Protein AF-0000000087370241 (afdb_homodimer)

InterPro domains:
  IPR001229 Jacalin-like lectin domain [PF01419] (1-136)
  IPR001229 Jacalin-like lectin domain [PS51752] (1-139)
  IPR001229 Jacalin-like lectin domain [SM00915] (9-139)
  IPR033734 Jacalin-like lectin domain, plant [cd09612] (9-136)
  IPR036404 Jacalin-like lectin domain superfamily [G3DSA:2.100.10.30] (1-139)
  IPR036404 Jacalin-like lectin domain superfamily [SSF51101] (1-139)

Foldseek 3Di:
DDWDFFPDAAKFDDDAAFAFWFKWKWAADLATFFIKTWGQGPVRDIDIDDRFGAHHPDIDMDGADDVKFWFKKKFAWDDDPNAIATQWIWTQIPVGIDDTGHHGDHHMDMDGDDPQKGFGDWIFGYYNGTRTIDTDIHGD/DDFDFFPDAAKFDDDAAFAFWFKWKWAADLATFFIKTWTQGPVRDIDIDDRFGAHHPDIDMDGADDVKFWFKKKFAWDDDPRAIATQWIWTQIPVGIDDTGHHGDHHMDMDGDDPQKGFGDWIFGYYNGTRTIDTRIHGD

Radius of gyration: 19.35 Å; Cα contacts (8 Å, |Δi|>4): 890; chains: 2; bounding box: 41×51×42 Å

Secondary structure (DSSP, 8-state):
---EE-S-SEE---SSPEEEEEEEEEEESSSEEEEEEEEEETTS-EEEEEEEE---SEEEEEEPPTT--EEEEEEEEEEETTEEEEEEEEEEESS-EEEEEE---SEEEE----TTEEEEEE--EESSSEEEE-EEEEE-/---EE-S-SEE---SSPEEEEEEEEEEESSSEEEEEEEEEETTS-EEEEEEEE---SEEEEEEPPTT--EEEEEEEEEEETTEEEEEEEEEEESS-EEEEEE---SEEEE----TTEEEEEE--EESSSEEEE-EEEEE-

Structure (mmCIF, N/CA/C/O backbone):
data_AF-0000000087370241-model_v1
#
loop_
_entity.id
_entity.type
_entity.pdbx_description
1 polymer 'Jacalin-type lectin domain-containing protein'
#
loop_
_atom_site.group_PDB
_atom_site.id
_atom_site.type_symbol
_atom_site.label_atom_id
_atom_site.label_alt_id
_atom_site.label_comp_id
_atom_site.label_asym_id
_atom_site.label_entity_id
_atom_site.label_seq_id
_atom_site.pdbx_PDB_ins_code
_atom_site.Cartn_x
_atom_site.Cartn_y
_atom_site.Cartn_z
_atom_site.occupancy
_atom_site.B_iso_or_equiv
_atom_site.auth_seq_id
_atom_site.auth_comp_id
_atom_site.auth_asym_id
_atom_site.auth_atom_id
_atom_site.pdbx_PDB_model_num
ATOM 1 N N . MET A 1 1 ? -2.617 20.828 12.922 1 96.5 1 MET A N 1
ATOM 2 C CA . MET A 1 1 ? -1.796 20.188 13.953 1 96.5 1 MET A CA 1
ATOM 3 C C . MET A 1 1 ? -0.47 19.719 13.367 1 96.5 1 MET A C 1
ATOM 5 O O . MET A 1 1 ? -0.408 19.312 12.203 1 96.5 1 MET A O 1
ATOM 9 N N . GLY A 1 2 ? 0.694 19.656 14.133 1 95.12 2 GLY A N 1
ATOM 10 C CA . GLY A 1 2 ? 2.012 19.375 13.594 1 95.12 2 GLY A CA 1
ATOM 11 C C . GLY A 1 2 ? 2.738 20.609 13.102 1 95.12 2 GLY A C 1
ATOM 12 O O . GLY A 1 2 ? 2.475 21.719 13.57 1 95.12 2 GLY A O 1
ATOM 13 N N . PRO A 1 3 ? 3.484 20.438 12.297 1 97.81 3 PRO A N 1
ATOM 14 C CA . PRO A 1 3 ? 3.971 19.172 11.734 1 97.81 3 PRO A CA 1
ATOM 15 C C . PRO A 1 3 ? 4.852 18.406 12.711 1 97.81 3 PRO A C 1
ATOM 17 O O . PRO A 1 3 ? 5.484 19 13.586 1 97.81 3 PRO A O 1
ATOM 20 N N . TRP A 1 4 ? 4.816 17.219 12.664 1 98.31 4 TRP A N 1
ATOM 21 C CA . TRP A 1 4 ? 5.723 16.312 13.375 1 98.31 4 TRP A CA 1
ATOM 22 C C . TRP A 1 4 ? 6.891 15.906 12.492 1 98.31 4 TRP A C 1
ATOM 24 O O . TRP A 1 4 ? 6.695 15.5 11.344 1 98.31 4 TRP A O 1
ATOM 34 N N . GLY A 1 5 ? 8.078 15.898 12.914 1 97.94 5 GLY A N 1
ATOM 35 C CA . GLY A 1 5 ? 9.242 15.508 12.141 1 97.94 5 GLY A CA 1
ATOM 36 C C . GLY A 1 5 ? 10.375 16.516 12.203 1 97.94 5 GLY A C 1
ATOM 37 O O . GLY A 1 5 ? 10.586 17.156 13.234 1 97.94 5 GLY A O 1
ATOM 38 N N . GLY A 1 6 ? 11.141 16.547 11.172 1 97.81 6 GLY A N 1
ATOM 39 C CA . GLY A 1 6 ? 12.32 17.391 11.148 1 97.81 6 GLY A CA 1
ATOM 40 C C . GLY A 1 6 ? 12.109 18.688 10.383 1 97.81 6 GLY A C 1
ATOM 41 O O . GLY A 1 6 ? 11.023 18.922 9.852 1 97.81 6 GLY A O 1
ATOM 42 N N . ASP A 1 7 ? 13.164 19.469 10.32 1 97.06 7 ASP A N 1
ATOM 43 C CA . ASP A 1 7 ? 13.086 20.781 9.688 1 97.06 7 ASP A CA 1
ATOM 44 C C . ASP A 1 7 ? 13.719 20.766 8.297 1 97.06 7 ASP A C 1
ATOM 46 O O . ASP A 1 7 ? 13.906 21.812 7.68 1 97.06 7 ASP A O 1
ATOM 50 N N . GLY A 1 8 ? 13.977 19.562 7.824 1 97.38 8 GLY A N 1
ATOM 51 C CA . GLY A 1 8 ? 14.539 19.453 6.488 1 97.38 8 GLY A CA 1
ATOM 52 C C . GLY A 1 8 ? 13.508 19.672 5.391 1 97.38 8 GLY A C 1
ATOM 53 O O . GLY A 1 8 ? 12.328 19.859 5.668 1 97.38 8 GLY A O 1
ATOM 54 N N . GLY A 1 9 ? 14.008 19.75 4.125 1 97.5 9 GLY A N 1
ATOM 55 C CA . GLY A 1 9 ? 13.133 19.875 2.973 1 97.5 9 GLY A CA 1
ATOM 56 C C . GLY A 1 9 ? 12.492 21.25 2.859 1 97.5 9 GLY A C 1
ATOM 57 O O . GLY A 1 9 ? 13.008 22.219 3.41 1 97.5 9 GLY A O 1
ATOM 58 N N . THR A 1 10 ? 11.484 21.281 2.072 1 98.12 10 THR A N 1
ATOM 59 C CA . THR A 1 10 ? 10.688 22.484 1.825 1 98.12 10 THR A CA 1
ATOM 60 C C . THR A 1 10 ? 9.281 22.328 2.41 1 98.12 10 THR A C 1
ATOM 62 O O . THR A 1 10 ? 8.688 21.25 2.334 1 98.12 10 THR A O 1
ATOM 65 N N . SER A 1 11 ? 8.789 23.422 2.955 1 98.38 11 SER A N 1
ATOM 66 C CA . SER A 1 11 ? 7.414 23.391 3.453 1 98.38 11 SER A CA 1
ATOM 67 C C . SER A 1 11 ? 6.41 23.5 2.311 1 98.38 11 SER A C 1
ATOM 69 O O . SER A 1 11 ? 6.547 24.344 1.432 1 98.38 11 SER A O 1
ATOM 71 N N . PHE A 1 12 ? 5.496 22.656 2.262 1 98.62 12 PHE A N 1
ATOM 72 C CA . PHE A 1 12 ? 4.402 22.719 1.301 1 98.62 12 PHE A CA 1
ATOM 73 C C . PHE A 1 12 ? 3.066 22.891 2.012 1 98.62 12 PHE A C 1
ATOM 75 O O . PHE A 1 12 ? 2.918 22.5 3.172 1 98.62 12 PHE A O 1
ATOM 82 N N . ASP A 1 13 ? 2.146 23.438 1.33 1 98.06 13 ASP A N 1
ATOM 83 C CA . ASP A 1 13 ? 0.833 23.703 1.905 1 98.06 13 ASP A CA 1
ATOM 84 C C . ASP A 1 13 ? -0.236 23.797 0.818 1 98.06 13 ASP A C 1
ATOM 86 O O . ASP A 1 13 ? 0.083 23.891 -0.369 1 98.06 13 ASP A O 1
ATOM 90 N N . ILE A 1 14 ? -1.43 23.641 1.218 1 97.75 14 ILE A N 1
ATOM 91 C CA . ILE A 1 14 ? -2.543 23.844 0.297 1 97.75 14 ILE A CA 1
ATOM 92 C C . ILE A 1 14 ? -3.08 25.266 0.442 1 97.75 14 ILE A C 1
ATOM 94 O O . ILE A 1 14 ? -2.926 25.875 1.494 1 97.75 14 ILE A O 1
ATOM 98 N N . THR A 1 15 ? -3.721 25.688 -0.609 1 95.69 15 THR A N 1
ATOM 99 C CA . THR A 1 15 ? -4.199 27.062 -0.619 1 95.69 15 THR A CA 1
ATOM 100 C C . THR A 1 15 ? -5.656 27.141 -0.164 1 95.69 15 THR A C 1
ATOM 102 O O . THR A 1 15 ? -6.047 28.078 0.539 1 95.69 15 THR A O 1
ATOM 105 N N . GLU A 1 16 ? -6.41 26.172 -0.617 1 96.81 16 GLU A N 1
ATOM 106 C CA . GLU A 1 16 ? -7.828 26.156 -0.257 1 96.81 16 GLU A CA 1
ATOM 107 C C . GLU A 1 16 ? -8.07 25.281 0.971 1 96.81 16 GLU A C 1
ATOM 109 O O . GLU A 1 16 ? -7.586 24.156 1.043 1 96.81 16 GLU A O 1
ATOM 114 N N . LEU A 1 17 ? -8.797 25.859 1.908 1 96.44 17 LEU A N 1
ATOM 115 C CA . LEU A 1 17 ? -9.109 25.094 3.111 1 96.44 17 LEU A CA 1
ATOM 116 C C . LEU A 1 17 ? -9.875 23.812 2.768 1 96.44 17 LEU A C 1
ATOM 118 O O . LEU A 1 17 ? -10.828 23.859 1.992 1 96.44 17 LEU A O 1
ATOM 122 N N . PRO A 1 18 ? -9.492 22.688 3.332 1 97.88 18 PRO A N 1
ATOM 123 C CA . PRO A 1 18 ? -10.125 21.422 2.969 1 97.88 18 PRO A CA 1
ATOM 124 C C . PRO A 1 18 ? -11.383 21.141 3.781 1 97.88 18 PRO A C 1
ATOM 126 O O . PRO A 1 18 ? -11.539 21.656 4.895 1 97.88 18 PRO A O 1
ATOM 129 N N . ARG A 1 19 ? -12.25 20.328 3.25 1 96.88 19 ARG A N 1
ATOM 130 C CA . ARG A 1 19 ? -13.422 19.781 3.934 1 96.88 19 ARG A CA 1
ATOM 131 C C . ARG A 1 19 ? -13.242 18.297 4.227 1 96.88 19 ARG A C 1
ATOM 133 O O . ARG A 1 19 ? -13.586 17.828 5.312 1 96.88 19 ARG A O 1
ATOM 140 N N . SER A 1 20 ? -12.781 17.578 3.252 1 97.31 20 SER A N 1
ATOM 141 C CA . SER A 1 20 ? -12.617 16.141 3.422 1 97.31 20 SER A CA 1
ATOM 142 C C . SER A 1 20 ? -11.656 15.562 2.385 1 97.31 20 SER A C 1
ATOM 144 O O . SER A 1 20 ? -11.578 16.062 1.261 1 97.31 20 SER A O 1
ATOM 146 N N . LEU A 1 21 ? -10.961 14.5 2.787 1 98.5 21 LEU A N 1
ATOM 147 C CA . LEU A 1 21 ? -10.078 13.781 1.871 1 98.5 21 LEU A CA 1
ATOM 148 C C . LEU A 1 21 ? -10.875 12.852 0.96 1 98.5 21 LEU A C 1
ATOM 150 O O . LEU A 1 21 ? -11.898 12.305 1.372 1 98.5 21 LEU A O 1
ATOM 154 N N . GLN A 1 22 ? -10.406 12.703 -0.291 1 98.56 22 GLN A N 1
ATOM 155 C CA . GLN A 1 22 ? -10.969 11.711 -1.209 1 98.56 22 GLN A CA 1
ATOM 156 C C . GLN A 1 22 ? -9.969 10.594 -1.488 1 98.56 22 GLN A C 1
ATOM 158 O O . GLN A 1 22 ? -10.352 9.422 -1.566 1 98.56 22 GLN A O 1
ATOM 163 N N . THR A 1 23 ? -8.758 10.93 -1.746 1 98.88 23 THR A N 1
ATOM 164 C CA . THR A 1 23 ? -7.688 9.961 -1.95 1 98.88 23 THR A CA 1
ATOM 165 C C . THR A 1 23 ? -6.414 10.398 -1.234 1 98.88 23 THR A C 1
ATOM 167 O O . THR A 1 23 ? -6.18 11.594 -1.053 1 98.88 23 THR A O 1
ATOM 170 N N . VAL A 1 24 ? -5.629 9.5 -0.762 1 98.94 24 VAL A N 1
ATOM 171 C CA . VAL A 1 24 ? -4.273 9.719 -0.266 1 98.94 24 VAL A CA 1
ATOM 172 C C . VAL A 1 24 ? -3.312 8.758 -0.956 1 98.94 24 VAL A C 1
ATOM 174 O O . VAL A 1 24 ? -3.559 7.547 -1 1 98.94 24 VAL A O 1
ATOM 177 N N . THR A 1 25 ? -2.295 9.219 -1.509 1 98.94 25 THR A N 1
ATOM 178 C CA . THR A 1 25 ? -1.24 8.406 -2.1 1 98.94 25 THR A CA 1
ATOM 179 C C . THR A 1 25 ? 0.071 8.586 -1.342 1 98.94 25 THR A C 1
ATOM 181 O O . THR A 1 25 ? 0.536 9.711 -1.15 1 98.94 25 THR A O 1
ATOM 184 N N . ILE A 1 26 ? 0.616 7.52 -0.91 1 98.94 26 ILE A N 1
ATOM 185 C CA . ILE A 1 26 ? 1.886 7.496 -0.193 1 98.94 26 ILE A CA 1
ATOM 186 C C . ILE A 1 26 ? 2.918 6.711 -0.999 1 98.94 26 ILE A C 1
ATOM 188 O O . ILE A 1 26 ? 2.656 5.582 -1.425 1 98.94 26 ILE A O 1
ATOM 192 N N . ARG A 1 27 ? 4.02 7.297 -1.281 1 98.88 27 ARG A N 1
ATOM 193 C CA . ARG A 1 27 ? 5.176 6.551 -1.768 1 98.88 27 ARG A CA 1
ATOM 194 C C . ARG A 1 27 ? 6.168 6.285 -0.641 1 98.88 27 ARG A C 1
ATOM 196 O O . ARG A 1 27 ? 6.457 7.176 0.161 1 98.88 27 ARG A O 1
ATOM 203 N N . CYS A 1 28 ? 6.609 5 -0.63 1 98.69 28 CYS A N 1
ATOM 204 C CA . CYS A 1 28 ? 7.48 4.691 0.5 1 98.69 28 CYS A CA 1
ATOM 205 C C . CYS A 1 28 ? 8.375 3.502 0.19 1 98.69 28 CYS A C 1
ATOM 207 O O . CYS A 1 28 ? 8.203 2.834 -0.83 1 98.69 28 CYS A O 1
ATOM 209 N N . GLY A 1 29 ? 9.406 3.348 0.805 1 96 29 GLY A N 1
ATOM 210 C CA . GLY A 1 29 ? 10.219 2.182 1.112 1 96 29 GLY A CA 1
ATOM 211 C C . GLY A 1 29 ? 10.375 1.937 2.602 1 96 29 GLY A C 1
ATOM 212 O O . GLY A 1 29 ? 9.383 1.755 3.312 1 96 29 GLY A O 1
ATOM 213 N N . ASP A 1 30 ? 11.648 2.109 3.002 1 95.25 30 ASP A N 1
ATOM 214 C CA . ASP A 1 30 ? 11.867 1.996 4.441 1 95.25 30 ASP A CA 1
ATOM 215 C C . ASP A 1 30 ? 11.406 3.26 5.168 1 95.25 30 ASP A C 1
ATOM 217 O O . ASP A 1 30 ? 11.258 3.258 6.391 1 95.25 30 ASP A O 1
ATOM 221 N N . VAL A 1 31 ? 11.242 4.336 4.371 1 97.69 31 VAL A N 1
ATOM 222 C CA . VAL A 1 31 ? 10.758 5.613 4.891 1 97.69 31 VAL A CA 1
ATOM 223 C C . VAL A 1 31 ? 9.625 6.133 4.008 1 97.69 31 VAL A C 1
ATOM 225 O O . VAL A 1 31 ? 9.344 5.566 2.949 1 97.69 31 VAL A O 1
ATOM 228 N N . ILE A 1 32 ? 8.984 7.203 4.477 1 98.75 32 ILE A N 1
ATOM 229 C CA . ILE A 1 32 ? 7.953 7.848 3.668 1 98.75 32 ILE A CA 1
ATOM 230 C C . ILE A 1 32 ? 8.609 8.805 2.676 1 98.75 32 ILE A C 1
ATOM 232 O O . ILE A 1 32 ? 9.32 9.734 3.074 1 98.75 32 ILE A O 1
ATOM 236 N N . ASN A 1 33 ? 8.344 8.539 1.418 1 98.75 33 ASN A N 1
ATOM 237 C CA . ASN A 1 33 ? 9.047 9.289 0.382 1 98.75 33 ASN A CA 1
ATOM 238 C C . ASN A 1 33 ? 8.219 10.461 -0.129 1 98.75 33 ASN A C 1
ATOM 240 O O . ASN A 1 33 ? 8.758 11.516 -0.459 1 98.75 33 ASN A O 1
ATOM 244 N N . SER A 1 34 ? 6.945 10.273 -0.255 1 98.81 34 SER A N 1
ATOM 245 C CA . SER A 1 34 ? 6.125 11.391 -0.707 1 98.81 34 SER A CA 1
ATOM 246 C C . SER A 1 34 ? 4.664 11.203 -0.312 1 98.81 34 SER A C 1
ATOM 248 O O . SER A 1 34 ? 4.242 10.086 0.009 1 98.81 34 SER A O 1
ATOM 250 N N . VAL A 1 35 ? 3.908 12.273 -0.303 1 98.81 35 VAL A N 1
ATOM 251 C CA . VAL A 1 35 ? 2.475 12.273 -0.039 1 98.81 35 VAL A CA 1
ATOM 252 C C . VAL A 1 35 ? 1.751 13.086 -1.111 1 98.81 35 VAL A C 1
ATOM 254 O O . VAL A 1 35 ? 2.225 14.148 -1.515 1 98.81 35 VAL A O 1
ATOM 257 N N . MET A 1 36 ? 0.715 12.586 -1.609 1 98.88 36 MET A N 1
ATOM 258 C CA . MET A 1 36 ? -0.233 13.227 -2.516 1 98.88 36 MET A CA 1
ATOM 259 C C . MET A 1 36 ? -1.669 12.961 -2.08 1 98.88 36 MET A C 1
ATOM 261 O O . MET A 1 36 ? -1.963 11.906 -1.518 1 98.88 36 MET A O 1
ATOM 265 N N . PHE A 1 37 ? -2.541 13.945 -2.262 1 98.88 37 PHE A N 1
ATOM 266 C CA . PHE A 1 37 ? -3.92 13.68 -1.872 1 98.88 37 PHE A CA 1
ATOM 267 C C . PHE A 1 37 ? -4.887 14.547 -2.672 1 98.88 37 PHE A C 1
ATOM 269 O O . PHE A 1 37 ? -4.496 15.586 -3.205 1 98.88 37 PHE A O 1
ATOM 276 N N . SER A 1 38 ? -6.051 14.109 -2.811 1 98.88 38 SER A N 1
ATOM 277 C CA . SER A 1 38 ? -7.168 14.922 -3.293 1 98.88 38 SER A CA 1
ATOM 278 C C . SER A 1 38 ? -8.188 15.164 -2.189 1 98.88 38 SER A C 1
ATOM 280 O O . SER A 1 38 ? -8.32 14.359 -1.269 1 98.88 38 SER A O 1
ATOM 282 N N . TYR A 1 39 ? -8.812 16.297 -2.285 1 98.56 39 TYR A N 1
ATOM 283 C CA . TYR A 1 39 ? -9.758 16.719 -1.256 1 98.56 39 TYR A CA 1
ATOM 284 C C . TYR A 1 39 ? -10.844 17.609 -1.841 1 98.56 39 TYR A C 1
ATOM 286 O O . TYR A 1 39 ? -10.68 18.156 -2.938 1 98.56 39 TYR A O 1
ATOM 294 N N . THR A 1 40 ? -11.969 17.656 -1.146 1 97.56 40 THR A N 1
ATOM 295 C CA . THR A 1 40 ? -12.984 18.656 -1.435 1 97.56 40 THR A CA 1
ATOM 296 C C . THR A 1 40 ? -12.766 19.906 -0.587 1 97.56 40 THR A C 1
ATOM 298 O O . THR A 1 40 ? -12.531 19.812 0.621 1 97.56 40 THR A O 1
ATOM 301 N N . ASP A 1 41 ? -12.789 21.062 -1.276 1 97.56 41 ASP A N 1
ATOM 302 C CA . ASP A 1 41 ? -12.625 22.281 -0.504 1 97.56 41 ASP A CA 1
ATOM 303 C C . ASP A 1 41 ? -13.953 22.734 0.093 1 97.56 41 ASP A C 1
ATOM 305 O O . ASP A 1 41 ? -14.953 22.016 0.025 1 97.56 41 ASP A O 1
ATOM 309 N N . GLN A 1 42 ? -13.93 23.891 0.759 1 95.94 42 GLN A N 1
ATOM 310 C CA . GLN A 1 42 ? -15.102 24.359 1.492 1 95.94 42 GLN A CA 1
ATOM 311 C C . GLN A 1 42 ? -16.266 24.656 0.546 1 95.94 42 GLN A C 1
ATOM 313 O O . GLN A 1 42 ? -17.422 24.703 0.972 1 95.94 42 GLN A O 1
ATOM 318 N N . THR A 1 43 ? -16.031 24.797 -0.774 1 96 43 THR A N 1
ATOM 319 C CA . THR A 1 43 ? -17.078 25.094 -1.755 1 96 43 THR A CA 1
ATOM 320 C C . THR A 1 43 ? -17.547 23.812 -2.43 1 96 43 THR A C 1
ATOM 322 O O . THR A 1 43 ? -18.422 23.844 -3.303 1 96 43 THR A O 1
ATOM 325 N N . GLY A 1 44 ? -16.906 22.703 -2.102 1 94.88 44 GLY A N 1
ATOM 326 C CA . GLY A 1 44 ? -17.312 21.422 -2.666 1 94.88 44 GLY A CA 1
ATOM 327 C C . GLY A 1 44 ? -16.531 21.031 -3.904 1 94.88 44 GLY A C 1
ATOM 328 O O . GLY A 1 44 ? -16.797 20 -4.523 1 94.88 44 GLY A O 1
ATOM 329 N N . GLN A 1 45 ? -15.586 21.875 -4.207 1 97.69 45 GLN A N 1
ATOM 330 C CA . GLN A 1 45 ? -14.781 21.609 -5.395 1 97.69 45 GLN A CA 1
ATOM 331 C C . GLN A 1 45 ? -13.633 20.641 -5.078 1 97.69 45 GLN A C 1
ATOM 333 O O . GLN A 1 45 ? -12.992 20.766 -4.031 1 97.69 45 GLN A O 1
ATOM 338 N N . LYS A 1 46 ? -13.367 19.719 -5.965 1 98 46 LYS A N 1
ATOM 339 C CA . LYS A 1 46 ? -12.25 18.797 -5.82 1 98 46 LYS A CA 1
ATOM 340 C C . LYS A 1 46 ? -10.914 19.484 -6.102 1 98 46 LYS A C 1
ATOM 342 O O . LYS A 1 46 ? -10.789 20.234 -7.07 1 98 46 LYS A O 1
ATOM 347 N N . LYS A 1 47 ? -9.953 19.234 -5.258 1 98.62 47 LYS A N 1
ATOM 348 C CA . LYS A 1 47 ? -8.586 19.734 -5.406 1 98.62 47 LYS A CA 1
ATOM 349 C C . LYS A 1 47 ? -7.574 18.594 -5.23 1 98.62 47 LYS A C 1
ATOM 351 O O . LYS A 1 47 ? -7.879 17.578 -4.625 1 98.62 47 LYS A O 1
ATOM 356 N N . THR A 1 48 ? -6.422 18.766 -5.875 1 98.62 48 THR A N 1
ATOM 357 C CA . THR A 1 48 ? -5.324 17.812 -5.699 1 98.62 48 THR A CA 1
ATOM 358 C C . THR A 1 48 ? -4.066 18.531 -5.211 1 98.62 48 THR A C 1
ATOM 360 O O . THR A 1 48 ? -3.795 19.656 -5.609 1 98.62 48 THR A O 1
ATOM 363 N N . ALA A 1 49 ? -3.354 17.922 -4.316 1 98.62 49 ALA A N 1
ATOM 364 C CA . ALA A 1 49 ? -2.096 18.453 -3.793 1 98.62 49 ALA A CA 1
ATOM 365 C C . ALA A 1 49 ? -0.993 17.391 -3.848 1 98.62 49 ALA A C 1
ATOM 367 O O . ALA A 1 49 ? -1.233 16.219 -3.562 1 98.62 49 ALA A O 1
ATOM 368 N N . GLY A 1 50 ? 0.225 17.828 -4.203 1 97.94 50 GLY A N 1
ATOM 369 C CA . GLY A 1 50 ? 1.35 16.906 -4.352 1 97.94 50 GLY A CA 1
ATOM 370 C C . GLY A 1 50 ? 1.487 16.359 -5.754 1 97.94 50 GLY A C 1
ATOM 371 O O . GLY A 1 50 ? 0.872 16.859 -6.695 1 97.94 50 GLY A O 1
ATOM 372 N N . PRO A 1 51 ? 2.26 15.25 -5.82 1 98.5 51 PRO A N 1
ATOM 373 C CA . PRO A 1 51 ? 3.09 14.633 -4.785 1 98.5 51 PRO A CA 1
ATOM 374 C C . PRO A 1 51 ? 4.199 15.555 -4.285 1 98.5 51 PRO A C 1
ATOM 376 O O . PRO A 1 51 ? 4.805 16.281 -5.07 1 98.5 51 PRO A O 1
ATOM 379 N N . TRP A 1 52 ? 4.344 15.617 -3.104 1 98.75 52 TRP A N 1
ATOM 380 C CA . TRP A 1 52 ? 5.457 16.312 -2.471 1 98.75 52 TRP A CA 1
ATOM 381 C C . TRP A 1 52 ? 6.438 15.32 -1.856 1 98.75 52 TRP A C 1
ATOM 383 O O . TRP A 1 52 ? 6.082 14.562 -0.949 1 98.75 52 TRP A O 1
ATOM 393 N N . GLY A 1 53 ? 7.645 15.32 -2.357 1 98.31 53 GLY A N 1
ATOM 394 C CA . GLY A 1 53 ? 8.672 14.367 -1.974 1 98.31 53 GLY A CA 1
ATOM 395 C C . GLY A 1 53 ? 9.227 13.586 -3.148 1 98.31 53 GLY A C 1
ATOM 396 O O . GLY A 1 53 ? 9.156 14.039 -4.293 1 98.31 53 GLY A O 1
ATOM 397 N N . GLY A 1 54 ? 9.859 12.453 -2.889 1 97.62 54 GLY A N 1
ATOM 398 C CA . GLY A 1 54 ? 10.547 11.68 -3.912 1 97.62 54 GLY A CA 1
ATOM 399 C C . GLY A 1 54 ? 9.836 10.383 -4.258 1 97.62 54 GLY A C 1
ATOM 400 O O . GLY A 1 54 ? 8.664 10.203 -3.912 1 97.62 54 GLY A O 1
ATOM 401 N N . ASP A 1 55 ? 10.508 9.562 -5.012 1 97.06 55 ASP A N 1
ATOM 402 C CA . ASP A 1 55 ? 9.977 8.273 -5.434 1 97.06 55 ASP A CA 1
ATOM 403 C C . ASP A 1 55 ? 10.133 7.227 -4.332 1 97.06 55 ASP A C 1
ATOM 405 O O . ASP A 1 55 ? 10.836 7.461 -3.342 1 97.06 55 ASP A O 1
ATOM 409 N N . GLY A 1 56 ? 9.422 6.141 -4.43 1 96.56 56 GLY A N 1
ATOM 410 C CA . GLY A 1 56 ? 9.523 4.98 -3.553 1 96.56 56 GLY A CA 1
ATOM 411 C C . GLY A 1 56 ? 9.18 3.676 -4.25 1 96.56 56 GLY A C 1
ATOM 412 O O . GLY A 1 56 ? 8.516 3.676 -5.289 1 96.56 56 GLY A O 1
ATOM 413 N N . ALA A 1 57 ? 9.695 2.65 -3.709 1 97.94 57 ALA A N 1
ATOM 414 C CA . ALA A 1 57 ? 9.492 1.327 -4.293 1 97.94 57 ALA A CA 1
ATOM 415 C C . ALA A 1 57 ? 8.023 0.917 -4.242 1 97.94 57 ALA A C 1
ATOM 417 O O . ALA A 1 57 ? 7.559 0.153 -5.09 1 97.94 57 ALA A O 1
ATOM 418 N N . LEU A 1 58 ? 7.289 1.421 -3.209 1 98.75 58 LEU A N 1
ATOM 419 C CA . LEU A 1 58 ? 5.863 1.162 -3.045 1 98.75 58 LEU A CA 1
ATOM 420 C C . LEU A 1 58 ? 5.055 2.443 -3.217 1 98.75 58 LEU A C 1
ATOM 422 O O . LEU A 1 58 ? 5.375 3.473 -2.617 1 98.75 58 LEU A O 1
ATOM 426 N N . THR A 1 59 ? 4.117 2.451 -4.109 1 98.88 59 THR A N 1
ATOM 427 C CA . THR A 1 59 ? 3.1 3.49 -4.219 1 98.88 59 THR A CA 1
ATOM 428 C C . THR A 1 59 ? 1.742 2.967 -3.758 1 98.88 59 THR A C 1
ATOM 430 O O . THR A 1 59 ? 1.175 2.068 -4.383 1 98.88 59 THR A O 1
ATOM 433 N N . ALA A 1 60 ? 1.231 3.51 -2.676 1 98.88 60 ALA A N 1
ATOM 434 C CA . ALA A 1 60 ? -0.054 3.111 -2.109 1 98.88 60 ALA A CA 1
ATOM 435 C C . ALA A 1 60 ? -1.091 4.219 -2.27 1 98.88 60 ALA A C 1
ATOM 437 O O . ALA A 1 60 ? -0.892 5.34 -1.789 1 98.88 60 ALA A O 1
ATOM 438 N N . THR A 1 61 ? -2.139 3.965 -2.988 1 98.88 61 THR A N 1
ATOM 439 C CA . THR A 1 61 ? -3.238 4.91 -3.131 1 98.88 61 THR A CA 1
ATOM 440 C C . THR A 1 61 ? -4.48 4.41 -2.402 1 98.88 61 THR A C 1
ATOM 442 O O . THR A 1 61 ? -5.016 3.348 -2.732 1 98.88 61 THR A O 1
ATOM 445 N N . ILE A 1 62 ? -4.887 5.176 -1.479 1 98.88 62 ILE A N 1
ATOM 446 C CA . ILE A 1 62 ? -6.105 4.914 -0.727 1 98.88 62 ILE A CA 1
ATOM 447 C C . ILE A 1 62 ? -7.258 5.734 -1.304 1 98.88 62 ILE A C 1
ATOM 449 O O . ILE A 1 62 ? -7.148 6.957 -1.442 1 98.88 62 ILE A O 1
ATOM 453 N N . THR A 1 63 ? -8.273 5.129 -1.713 1 98.81 63 THR A N 1
ATOM 454 C CA . THR A 1 63 ? -9.5 5.805 -2.117 1 98.81 63 THR A CA 1
ATOM 455 C C . THR A 1 63 ? -10.586 5.641 -1.055 1 98.81 63 THR A C 1
ATOM 457 O O . THR A 1 63 ? -11.047 4.527 -0.801 1 98.81 63 THR A O 1
ATOM 460 N N . LEU A 1 64 ? -10.992 6.738 -0.484 1 98.5 64 LEU A N 1
ATOM 461 C CA . LEU A 1 64 ? -11.992 6.699 0.578 1 98.5 64 LEU A CA 1
ATOM 462 C C . LEU A 1 64 ? -13.398 6.594 -0.002 1 98.5 64 LEU A C 1
ATOM 464 O O . LEU A 1 64 ? -13.711 7.234 -1.008 1 98.5 64 LEU A O 1
ATOM 468 N N . ALA A 1 65 ? -14.195 5.652 0.566 1 96.62 65 ALA A N 1
ATOM 469 C CA . ALA A 1 65 ? -15.602 5.566 0.196 1 96.62 65 ALA A CA 1
ATOM 470 C C . ALA A 1 65 ? -16.328 6.871 0.503 1 96.62 65 ALA A C 1
ATOM 472 O O . ALA A 1 65 ? -15.852 7.691 1.29 1 96.62 65 ALA A O 1
ATOM 473 N N . PRO A 1 66 ? -17.547 6.859 -0.169 1 92.25 66 PRO A N 1
ATOM 474 C CA . PRO A 1 66 ? -18.359 8.023 0.187 1 92.25 66 PRO A CA 1
ATOM 475 C C . PRO A 1 66 ? -18.656 8.109 1.684 1 92.25 66 PRO A C 1
ATOM 477 O O . PRO A 1 66 ? -18.906 7.09 2.326 1 92.25 66 PRO A O 1
ATOM 480 N N . SER A 1 67 ? -18.531 9.016 2.461 1 94.19 67 SER A N 1
ATOM 481 C CA . SER A 1 67 ? -18.828 9.273 3.867 1 94.19 67 SER A CA 1
ATOM 482 C C . SER A 1 67 ? -17.688 8.797 4.766 1 94.19 67 SER A C 1
ATOM 484 O O . SER A 1 67 ? -17.75 8.945 5.988 1 94.19 67 SER A O 1
ATOM 486 N N . GLU A 1 68 ? -16.781 7.93 4.164 1 97.62 68 GLU A N 1
ATOM 487 C CA . GLU A 1 68 ? -15.602 7.566 4.93 1 97.62 68 GLU A CA 1
ATOM 488 C C . GLU A 1 68 ? -14.68 8.766 5.125 1 97.62 68 GLU A C 1
ATOM 490 O O . GLU A 1 68 ? -14.5 9.578 4.211 1 97.62 68 GLU A O 1
ATOM 495 N N . PHE A 1 69 ? -14.094 8.906 6.316 1 98.19 69 PHE A N 1
ATOM 496 C CA . PHE A 1 69 ? -13.18 10.008 6.582 1 98.19 69 PHE A CA 1
ATOM 497 C C . PHE A 1 69 ? -12.039 9.57 7.492 1 98.19 69 PHE A C 1
ATOM 499 O O . PHE A 1 69 ? -12.188 8.617 8.258 1 98.19 69 PHE A O 1
ATOM 506 N N . ILE A 1 70 ? -10.875 10.195 7.398 1 98.56 70 ILE A N 1
ATOM 507 C CA . ILE A 1 70 ? -9.719 9.883 8.234 1 98.56 70 ILE A CA 1
ATOM 508 C C . ILE A 1 70 ? -9.867 10.562 9.594 1 98.56 70 ILE A C 1
ATOM 510 O O . ILE A 1 70 ? -10.086 11.773 9.672 1 98.56 70 ILE A O 1
ATOM 514 N N . LYS A 1 71 ? -9.68 9.781 10.656 1 97.62 71 LYS A N 1
ATOM 515 C CA . LYS A 1 71 ? -9.844 10.289 12.016 1 97.62 71 LYS A CA 1
ATOM 516 C C . LYS A 1 71 ? -8.484 10.484 12.695 1 97.62 71 LYS A C 1
ATOM 518 O O . LYS A 1 71 ? -8.367 11.25 13.656 1 97.62 71 LYS A O 1
ATOM 523 N N . GLN A 1 72 ? -7.582 9.711 12.195 1 98.19 72 GLN A N 1
ATOM 524 C CA . GLN A 1 72 ? -6.301 9.719 12.891 1 98.19 72 GLN A CA 1
ATOM 525 C C . GLN A 1 72 ? -5.164 9.336 11.945 1 98.19 72 GLN A C 1
ATOM 527 O O . GLN A 1 72 ? -5.336 8.484 11.07 1 98.19 72 GLN A O 1
ATOM 532 N N . VAL A 1 73 ? -4.027 9.992 12.117 1 98.38 73 VAL A N 1
ATOM 533 C CA . VAL A 1 73 ? -2.766 9.586 11.492 1 98.38 73 VAL A CA 1
ATOM 534 C C . VAL A 1 73 ? -1.741 9.25 12.578 1 98.38 73 VAL A C 1
ATOM 536 O O . VAL A 1 73 ? -1.518 10.047 13.492 1 98.38 73 VAL A O 1
ATOM 539 N N . LEU A 1 74 ? -1.234 8.078 12.492 1 98.5 74 LEU A N 1
ATOM 540 C CA . LEU A 1 74 ? -0.133 7.637 13.336 1 98.5 74 LEU A CA 1
ATOM 541 C C . LEU A 1 74 ? 1.161 7.535 12.539 1 98.5 74 LEU A C 1
ATOM 543 O O . LEU A 1 74 ? 1.137 7.203 11.352 1 98.5 74 LEU A O 1
ATOM 547 N N . GLY A 1 75 ? 2.277 7.793 13.242 1 98.5 75 GLY A N 1
ATOM 548 C CA . GLY A 1 75 ? 3.531 7.645 12.523 1 98.5 75 GLY A CA 1
ATOM 549 C C . GLY A 1 75 ? 4.75 7.719 13.422 1 98.5 75 GLY A C 1
ATOM 550 O O . GLY A 1 75 ? 4.621 7.832 14.648 1 98.5 75 GLY A O 1
ATOM 551 N N . THR A 1 76 ? 5.879 7.527 12.789 1 98.81 76 THR A N 1
ATOM 552 C CA . THR A 1 76 ? 7.164 7.68 13.461 1 98.81 76 THR A CA 1
ATOM 553 C C . THR A 1 76 ? 8.094 8.586 12.656 1 98.81 76 THR A C 1
ATOM 555 O O . THR A 1 76 ? 7.977 8.672 11.43 1 98.81 76 THR A O 1
ATOM 558 N N . THR A 1 77 ? 8.914 9.273 13.406 1 98.56 77 THR A N 1
ATOM 559 C CA . THR A 1 77 ? 9.984 10.07 12.82 1 98.56 77 THR A CA 1
ATOM 560 C C . THR A 1 77 ? 11.344 9.641 13.375 1 98.56 77 THR A C 1
ATOM 562 O O . THR A 1 77 ? 11.445 9.258 14.539 1 98.56 77 THR A O 1
ATOM 565 N N . GLY A 1 78 ? 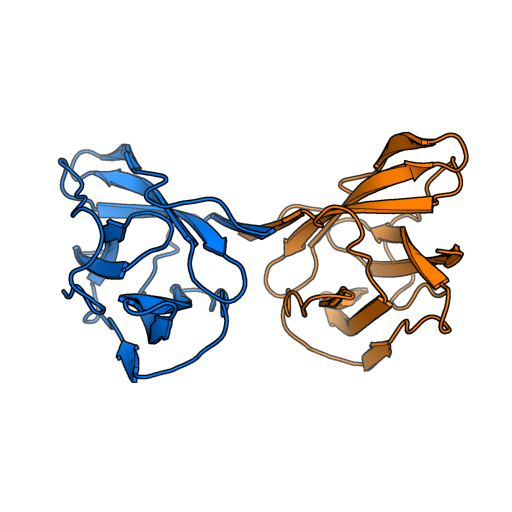12.344 9.664 12.555 1 98.19 78 GLY A N 1
ATOM 566 C CA . GLY A 1 78 ? 13.664 9.25 12.984 1 98.19 78 GLY A CA 1
ATOM 567 C C . GLY A 1 78 ? 14.781 9.828 12.141 1 98.19 78 GLY A C 1
ATOM 568 O O . GLY A 1 78 ? 14.523 10.438 11.094 1 98.19 78 GLY A O 1
ATOM 569 N N . ALA A 1 79 ? 16 9.656 12.672 1 96.62 79 ALA A N 1
ATOM 570 C CA . ALA A 1 79 ? 17.172 10.156 11.961 1 96.62 79 ALA A CA 1
ATOM 571 C C . ALA A 1 79 ? 17.641 9.164 10.898 1 96.62 79 ALA A C 1
ATOM 573 O O . ALA A 1 79 ? 17.984 8.023 11.211 1 96.62 79 ALA A O 1
ATOM 574 N N . VAL A 1 80 ? 17.547 9.578 9.672 1 93.31 80 VAL A N 1
ATOM 575 C CA . VAL A 1 80 ? 18.047 8.805 8.539 1 93.31 80 VAL A CA 1
ATOM 576 C C . VAL A 1 80 ? 18.922 9.688 7.648 1 93.31 80 VAL A C 1
ATOM 578 O O . VAL A 1 80 ? 18.453 10.727 7.164 1 93.31 80 VAL A O 1
ATOM 581 N N . GLY A 1 81 ? 20.156 9.289 7.359 1 91.69 81 GLY A N 1
ATOM 582 C CA . GLY A 1 81 ? 21.062 10.07 6.531 1 91.69 81 GLY A CA 1
ATOM 583 C C . GLY A 1 81 ? 21.312 11.461 7.074 1 91.69 81 GLY A C 1
ATOM 584 O O . GLY A 1 81 ? 21.391 12.43 6.312 1 91.69 81 GLY A O 1
ATOM 585 N N . GLY A 1 82 ? 21.203 11.609 8.359 1 93.12 82 GLY A N 1
ATOM 586 C CA . GLY A 1 82 ? 21.516 12.883 8.992 1 93.12 82 GLY A CA 1
ATOM 587 C C . GLY A 1 82 ? 20.312 13.812 9.086 1 93.12 82 GLY A C 1
ATOM 588 O O . GLY A 1 82 ? 20.438 14.953 9.539 1 93.12 82 GLY A O 1
ATOM 589 N N . GLU A 1 83 ? 19.234 13.391 8.602 1 95.75 83 GLU A N 1
ATOM 590 C CA . GLU A 1 83 ? 18.016 14.203 8.672 1 95.75 83 GLU A CA 1
ATOM 591 C C . GLU A 1 83 ? 16.906 13.469 9.414 1 95.75 83 GLU A C 1
ATOM 593 O O . GLU A 1 83 ? 16.812 12.242 9.359 1 95.75 83 GLU A O 1
ATOM 598 N N . THR A 1 84 ? 16.156 14.211 10.102 1 97.94 84 THR A N 1
ATOM 599 C CA . THR A 1 84 ? 14.938 13.641 10.672 1 97.94 84 THR A CA 1
ATOM 600 C C . THR A 1 84 ? 13.844 13.555 9.609 1 97.94 84 THR A C 1
ATOM 602 O O . THR A 1 84 ? 13.492 14.562 8.984 1 97.94 84 THR A O 1
ATOM 605 N N . ILE A 1 85 ? 13.359 12.383 9.383 1 98.19 85 ILE A N 1
ATOM 606 C CA . ILE A 1 85 ? 12.336 12.195 8.367 1 98.19 85 ILE A CA 1
ATOM 607 C C . ILE A 1 85 ? 11.203 11.344 8.93 1 98.19 85 ILE A C 1
ATOM 609 O O . ILE A 1 85 ? 11.344 10.719 9.992 1 98.19 85 ILE A O 1
ATOM 613 N N . VAL A 1 86 ? 10.031 11.375 8.32 1 98.69 86 VAL A N 1
ATOM 614 C CA . VAL A 1 86 ? 8.922 10.492 8.672 1 98.69 86 VAL A CA 1
ATOM 615 C C . VAL A 1 86 ? 9.234 9.07 8.219 1 98.69 86 VAL A C 1
ATOM 617 O O . VAL A 1 86 ? 9.445 8.82 7.027 1 98.69 86 VAL A O 1
ATOM 620 N N . THR A 1 87 ? 9.258 8.117 9.172 1 98.75 87 THR A N 1
ATOM 621 C CA . THR A 1 87 ? 9.719 6.773 8.852 1 98.75 87 THR A CA 1
ATOM 622 C C . THR A 1 87 ? 8.547 5.832 8.617 1 98.75 87 THR A C 1
ATOM 624 O O . THR A 1 87 ? 8.68 4.828 7.914 1 98.75 87 THR A O 1
ATOM 627 N N . SER A 1 88 ? 7.375 6.25 9.18 1 98.75 88 SER A N 1
ATOM 628 C CA . SER A 1 88 ? 6.207 5.402 8.969 1 98.75 88 SER A CA 1
ATOM 629 C C . SER A 1 88 ? 4.914 6.203 9.094 1 98.75 88 SER A C 1
ATOM 631 O O . SER A 1 88 ? 4.887 7.25 9.742 1 98.75 88 SER A O 1
ATOM 633 N N . LEU A 1 89 ? 3.854 5.762 8.469 1 98.69 89 LEU A N 1
ATOM 634 C CA . LEU A 1 89 ? 2.518 6.34 8.562 1 98.69 89 LEU A CA 1
ATOM 635 C C . LEU A 1 89 ? 1.456 5.25 8.633 1 98.69 89 LEU A C 1
ATOM 637 O O . LEU A 1 89 ? 1.561 4.23 7.945 1 98.69 89 LEU A O 1
ATOM 641 N N . THR A 1 90 ? 0.475 5.426 9.398 1 98.62 90 THR A N 1
ATOM 642 C CA . THR A 1 90 ? -0.772 4.672 9.453 1 98.62 90 THR A CA 1
ATOM 643 C C . THR A 1 90 ? -1.974 5.613 9.453 1 98.62 90 THR A C 1
ATOM 645 O O . THR A 1 90 ? -2.016 6.574 10.219 1 98.62 90 THR A O 1
ATOM 648 N N . LEU A 1 91 ? -2.881 5.406 8.547 1 98.62 91 LEU A N 1
ATOM 649 C CA . LEU A 1 91 ? -4.094 6.215 8.484 1 98.62 91 LEU A CA 1
ATOM 650 C C . LEU A 1 91 ? -5.293 5.438 9.016 1 98.62 91 LEU A C 1
ATOM 652 O O . LEU A 1 91 ? -5.629 4.371 8.484 1 98.62 91 LEU A O 1
ATOM 656 N N . VAL A 1 92 ? -5.926 5.969 9.969 1 98.31 92 VAL A N 1
ATOM 657 C CA . VAL A 1 92 ? -7.121 5.359 10.547 1 98.31 92 VAL A CA 1
ATOM 658 C C . VAL A 1 92 ? -8.367 6.094 10.047 1 98.31 92 VAL A C 1
ATOM 660 O O . VAL A 1 92 ? -8.547 7.285 10.32 1 98.31 92 VAL A O 1
ATOM 663 N N . SER A 1 93 ? -9.18 5.41 9.32 1 97.62 93 SER A N 1
ATOM 664 C CA . SER A 1 93 ? -10.43 6.008 8.852 1 97.62 93 SER A CA 1
ATOM 665 C C . SER A 1 93 ? -11.602 5.602 9.734 1 97.62 93 SER A C 1
ATOM 667 O O . SER A 1 93 ? -11.422 4.918 10.742 1 97.62 93 SER A O 1
ATOM 669 N N . SER A 1 94 ? -12.805 6.098 9.414 1 97.44 94 SER A N 1
ATOM 670 C CA . SER A 1 94 ? -14.039 5.719 10.102 1 97.44 94 SER A CA 1
ATOM 671 C C . SER A 1 94 ? -14.422 4.277 9.797 1 97.44 94 SER A C 1
ATOM 673 O O . SER A 1 94 ? -15.336 3.727 10.414 1 97.44 94 SER A O 1
ATOM 675 N N . VAL A 1 95 ? -13.734 3.598 8.859 1 96.56 95 VAL A N 1
ATOM 676 C CA . VAL A 1 95 ? -14.133 2.27 8.406 1 96.56 95 VAL A CA 1
ATOM 677 C C . VAL A 1 95 ? -13.031 1.263 8.727 1 96.56 95 VAL A C 1
ATOM 679 O O . VAL A 1 95 ? -13.312 0.151 9.188 1 96.56 95 VAL A O 1
ATOM 682 N N . THR A 1 96 ? -11.766 1.664 8.516 1 96.69 96 THR A N 1
ATOM 683 C CA . THR A 1 96 ? -10.672 0.718 8.664 1 96.69 96 THR A CA 1
ATOM 684 C C . THR A 1 96 ? -9.352 1.453 8.883 1 96.69 96 THR A C 1
ATOM 686 O O . THR A 1 96 ? -9.328 2.682 8.984 1 96.69 96 THR A O 1
ATOM 689 N N . THR A 1 97 ? -8.305 0.714 9.094 1 97.56 97 THR A N 1
ATOM 690 C CA . THR A 1 97 ? -6.949 1.241 9.219 1 97.56 97 THR A CA 1
ATOM 691 C C . THR A 1 97 ? -6.117 0.892 7.984 1 97.56 97 THR A C 1
ATOM 693 O O . THR A 1 97 ? -6.121 -0.255 7.535 1 97.56 97 THR A O 1
ATOM 696 N N . TYR A 1 98 ? -5.445 1.876 7.406 1 98.06 98 TYR A N 1
ATOM 697 C CA . TYR A 1 98 ? -4.551 1.686 6.266 1 98.06 98 TYR A CA 1
ATOM 698 C C . TYR A 1 98 ? -3.092 1.774 6.699 1 98.06 98 TYR A C 1
ATOM 700 O O . TYR A 1 98 ? -2.686 2.748 7.336 1 98.06 98 TYR A O 1
ATOM 708 N N . GLY A 1 99 ? -2.266 0.809 6.191 1 96.56 99 GLY A N 1
ATOM 709 C CA . GLY A 1 99 ? -0.869 0.732 6.586 1 96.56 99 GLY A CA 1
ATOM 710 C C . GLY A 1 99 ? -0.592 -0.368 7.594 1 96.56 99 GLY A C 1
ATOM 711 O O . GLY A 1 99 ? -1.376 -1.312 7.719 1 96.56 99 GLY A O 1
ATOM 712 N N . PRO A 1 100 ? 0.557 -0.281 8.211 1 97.06 100 PRO A N 1
ATOM 713 C CA . PRO A 1 100 ? 1.54 0.804 8.148 1 97.06 100 PRO A CA 1
ATOM 714 C C . PRO A 1 100 ? 2.289 0.851 6.82 1 97.06 100 PRO A C 1
ATOM 716 O O . PRO A 1 100 ? 2.436 -0.176 6.152 1 97.06 100 PRO A O 1
ATOM 719 N N . PHE A 1 101 ? 2.59 2.016 6.473 1 98.44 101 PHE A N 1
ATOM 720 C CA . PHE A 1 101 ? 3.514 2.305 5.383 1 98.44 101 PHE A CA 1
ATOM 721 C C . PHE A 1 101 ? 4.871 2.732 5.926 1 98.44 101 PHE A C 1
ATOM 723 O O . PHE A 1 101 ? 4.949 3.424 6.945 1 98.44 101 PHE A O 1
ATOM 730 N N . GLY A 1 102 ? 5.91 2.43 5.188 1 98 102 GLY A N 1
ATOM 731 C CA . GLY A 1 102 ? 7.238 2.652 5.734 1 98 102 GLY A CA 1
ATOM 732 C C . GLY A 1 102 ? 7.617 1.645 6.805 1 98 102 GLY A C 1
ATOM 733 O O . GLY A 1 102 ? 7.043 0.555 6.867 1 98 102 GLY A O 1
ATOM 734 N N . LYS A 1 103 ? 8.688 1.854 7.492 1 96.62 103 LYS A N 1
ATOM 735 C CA . LYS A 1 103 ? 9.141 1.029 8.609 1 96.62 103 LYS A CA 1
ATOM 736 C C . LYS A 1 103 ? 9.297 1.858 9.883 1 96.62 103 LYS A C 1
ATOM 738 O O . LYS A 1 103 ? 10.117 2.775 9.93 1 96.62 103 LYS A O 1
ATOM 743 N N . ALA A 1 104 ? 8.484 1.508 10.898 1 96.94 104 ALA A N 1
ATOM 744 C CA . ALA A 1 104 ? 8.484 2.266 12.141 1 96.94 104 ALA A CA 1
ATOM 745 C C . ALA A 1 104 ? 9.883 2.334 12.742 1 96.94 104 ALA A C 1
ATOM 747 O O . ALA A 1 104 ? 10.547 1.306 12.914 1 96.94 104 ALA A O 1
ATOM 748 N N . ASN A 1 105 ? 10.352 3.443 12.914 1 96.69 105 ASN A N 1
ATOM 749 C CA . ASN A 1 105 ? 11.648 3.746 13.508 1 96.69 105 ASN A CA 1
ATOM 750 C C . ASN A 1 105 ? 11.672 5.148 14.109 1 96.69 105 ASN A C 1
ATOM 752 O O . ASN A 1 105 ? 11.227 6.105 13.484 1 96.69 105 ASN A O 1
ATOM 756 N N . GLY A 1 106 ? 12.133 5.223 15.414 1 97.5 106 GLY A N 1
ATOM 757 C CA . GLY A 1 106 ? 12.289 6.527 16.031 1 97.5 106 GLY A CA 1
ATOM 758 C C . GLY A 1 106 ? 11.125 6.902 16.938 1 97.5 106 GLY A C 1
ATOM 759 O O . GLY A 1 106 ? 10.633 6.074 17.703 1 97.5 106 GLY A O 1
ATOM 760 N N . THR A 1 107 ? 10.688 8.211 16.922 1 97.94 107 THR A N 1
ATOM 761 C CA . THR A 1 107 ? 9.719 8.781 17.859 1 97.94 107 THR A CA 1
ATOM 762 C C . THR A 1 107 ? 8.305 8.711 17.281 1 97.94 107 THR A C 1
ATOM 764 O O . THR A 1 107 ? 8.055 9.188 16.188 1 97.94 107 THR A O 1
ATOM 767 N N . PRO A 1 108 ? 7.441 8.156 18.016 1 98.31 108 PRO A N 1
ATOM 768 C CA . PRO A 1 108 ? 6.062 8.078 17.531 1 98.31 108 PRO A CA 1
ATOM 769 C C . PRO A 1 108 ? 5.32 9.406 17.641 1 98.31 108 PRO A C 1
ATOM 771 O O . PRO A 1 108 ? 5.672 10.242 18.484 1 98.31 108 PRO A O 1
ATOM 774 N N . PHE A 1 109 ? 4.359 9.664 16.734 1 97.94 109 PHE A N 1
ATOM 775 C CA . PHE A 1 109 ? 3.404 10.758 16.859 1 97.94 109 PHE A CA 1
ATOM 776 C C . PHE A 1 109 ? 1.998 10.289 16.516 1 97.94 109 PHE A C 1
ATOM 778 O O . PHE A 1 109 ? 1.826 9.258 15.859 1 97.94 109 PHE A O 1
ATOM 785 N N . SER A 1 110 ? 1.011 10.984 16.938 1 97 110 SER A N 1
ATOM 786 C CA . SER A 1 110 ? -0.395 10.703 16.672 1 97 110 SER A CA 1
ATOM 787 C C . SER A 1 110 ? -1.191 11.984 16.469 1 97 110 SER A C 1
ATOM 789 O O . SER A 1 110 ? -1.054 12.93 17.25 1 97 110 SER A O 1
ATOM 791 N N . SER A 1 111 ? -1.963 12.023 15.438 1 92.69 111 SER A N 1
ATOM 792 C CA . SER A 1 111 ? -2.729 13.227 15.117 1 92.69 111 SER A CA 1
ATOM 793 C C . SER A 1 111 ? -4.203 13.047 15.453 1 92.69 111 SER A C 1
ATOM 795 O O . SER A 1 111 ? -5.07 13.609 14.781 1 92.69 111 SER A O 1
ATOM 797 N N . GLU A 1 112 ? -4.594 12.477 16.328 1 89.62 112 GLU A N 1
ATOM 798 C CA . GLU A 1 112 ? -6.023 12.273 16.578 1 89.62 112 GLU A CA 1
ATOM 799 C C . GLU A 1 112 ? -6.762 13.609 16.641 1 89.62 112 GLU A C 1
ATOM 801 O O . GLU A 1 112 ? -6.27 14.57 17.234 1 89.62 112 GLU A O 1
ATOM 806 N N . VAL A 1 113 ? -7.859 13.641 15.922 1 93.12 113 VAL A N 1
ATOM 807 C CA . VAL A 1 113 ? -8.695 14.828 15.945 1 93.12 113 VAL A CA 1
ATOM 808 C C . VAL A 1 113 ? -9.945 14.57 16.781 1 93.12 113 VAL A C 1
ATOM 810 O O . VAL A 1 113 ? -10.398 13.43 16.906 1 93.12 113 VAL A O 1
ATOM 813 N N . PRO A 1 114 ? -10.539 15.633 17.375 1 93.5 114 PRO A N 1
ATOM 814 C CA . PRO A 1 114 ? -11.734 15.461 18.203 1 93.5 114 PRO A CA 1
ATOM 815 C C . PRO A 1 114 ? -12.93 14.93 17.406 1 93.5 114 PRO A C 1
ATOM 817 O O . PRO A 1 114 ? -12.984 15.109 16.188 1 93.5 114 PRO A O 1
ATOM 820 N N . ASP A 1 115 ? -13.82 14.266 18.219 1 93.81 115 ASP A N 1
ATOM 821 C CA . ASP A 1 115 ? -15.055 13.789 17.578 1 93.81 115 ASP A CA 1
ATOM 822 C C . ASP A 1 115 ? -15.758 14.922 16.828 1 93.81 115 ASP A C 1
ATOM 824 O O . ASP A 1 115 ? -15.797 16.062 17.312 1 93.81 115 ASP A O 1
ATOM 828 N N . GLY A 1 116 ? -16.328 14.57 15.703 1 95.88 116 GLY A N 1
ATOM 829 C CA . GLY A 1 116 ? -17 15.57 14.891 1 95.88 116 GLY A CA 1
ATOM 830 C C . GLY A 1 116 ? -16.078 16.219 13.875 1 95.88 116 GLY A C 1
ATOM 831 O O . GLY A 1 116 ? -16.531 17.016 13.039 1 95.88 116 GLY A O 1
ATOM 832 N N . ASN A 1 117 ? -14.844 15.898 13.977 1 97.38 117 ASN A N 1
ATOM 833 C CA . ASN A 1 117 ? -13.875 16.406 13.016 1 97.38 117 ASN A CA 1
ATOM 834 C C . ASN A 1 117 ? -13.219 15.289 12.219 1 97.38 117 ASN A C 1
ATOM 836 O O . ASN A 1 117 ? -13.32 14.117 12.586 1 97.38 117 ASN A O 1
ATOM 840 N N . ASN A 1 118 ? -12.688 15.594 11.094 1 98.19 118 ASN A N 1
ATOM 841 C CA . ASN A 1 118 ? -11.875 14.695 10.281 1 98.19 118 ASN A CA 1
ATOM 842 C C . ASN A 1 118 ? -10.578 15.367 9.828 1 98.19 118 ASN A C 1
ATOM 844 O O . ASN A 1 118 ? -10.422 16.578 9.977 1 98.19 118 ASN A O 1
ATOM 848 N N . ILE A 1 119 ? -9.648 14.617 9.383 1 98.44 119 ILE A N 1
ATOM 849 C CA . ILE A 1 119 ? -8.453 15.141 8.719 1 98.44 119 ILE A CA 1
ATOM 850 C C . ILE A 1 119 ? -8.75 15.406 7.25 1 98.44 119 ILE A C 1
ATOM 852 O O . ILE A 1 119 ? -9.07 14.484 6.496 1 98.44 119 ILE A O 1
ATOM 856 N N . GLY A 1 120 ? -8.664 16.672 6.816 1 98.12 120 GLY A N 1
ATOM 857 C CA . GLY A 1 120 ? -9.062 17.047 5.469 1 98.12 120 GLY A CA 1
ATOM 858 C C . GLY A 1 120 ? -7.891 17.219 4.523 1 98.12 120 GLY A C 1
ATOM 859 O O . GLY A 1 120 ? -8.078 17.344 3.311 1 98.12 120 GLY A O 1
ATOM 860 N N . GLY A 1 121 ? -6.645 17.203 5.09 1 98.31 121 GLY A N 1
ATOM 861 C CA . GLY A 1 121 ? -5.449 17.406 4.285 1 98.31 121 GLY A CA 1
ATOM 862 C C . GLY A 1 121 ? -4.172 17.406 5.105 1 98.31 121 GLY A C 1
ATOM 863 O O . GLY A 1 121 ? -4.215 17.25 6.328 1 98.31 121 GLY A O 1
ATOM 864 N N . PHE A 1 122 ? -3.1 17.578 4.387 1 98.75 122 PHE A N 1
ATOM 865 C CA . PHE A 1 122 ? -1.773 17.562 4.992 1 98.75 122 PHE A CA 1
ATOM 866 C C . PHE A 1 122 ? -0.949 18.75 4.543 1 98.75 122 PHE A C 1
ATOM 868 O O . PHE A 1 122 ? -1.213 19.344 3.49 1 98.75 122 PHE A O 1
ATOM 875 N N . PHE A 1 123 ? -0.011 19.109 5.32 1 98.5 123 PHE A N 1
ATOM 876 C CA . PHE A 1 123 ? 0.998 20.094 4.938 1 98.5 123 PHE A CA 1
ATOM 877 C C . PHE A 1 123 ? 2.389 19.625 5.352 1 98.5 123 PHE A C 1
ATOM 879 O O . PHE A 1 123 ? 2.844 19.922 6.461 1 98.5 123 PHE A O 1
ATOM 886 N N . PRO A 1 124 ? 3.115 18.969 4.488 1 98.69 124 PRO A N 1
ATOM 887 C CA . PRO A 1 124 ? 4.41 18.344 4.801 1 98.69 124 PRO A CA 1
ATOM 888 C C . PRO A 1 124 ? 5.582 19.297 4.594 1 98.69 124 PRO A C 1
ATOM 890 O O . PRO A 1 124 ? 5.414 20.375 3.996 1 98.69 124 PRO A O 1
ATOM 893 N N . ARG A 1 125 ? 6.688 18.938 5.203 1 98.81 125 ARG A N 1
ATOM 894 C CA . ARG A 1 125 ? 8.008 19.297 4.688 1 98.81 125 ARG A CA 1
ATOM 895 C C . ARG A 1 125 ? 8.633 18.141 3.932 1 98.81 125 ARG A C 1
ATOM 897 O O . ARG A 1 125 ? 8.602 17 4.398 1 98.81 125 ARG A O 1
ATOM 904 N N . ALA A 1 126 ? 9.094 18.469 2.711 1 98.56 126 ALA A N 1
ATOM 905 C CA . ALA A 1 126 ? 9.57 17.328 1.932 1 98.56 126 ALA A CA 1
ATOM 906 C C . ALA A 1 126 ? 10.688 17.75 0.981 1 98.56 126 ALA A C 1
ATOM 908 O O . ALA A 1 126 ? 10.742 18.891 0.534 1 98.56 126 ALA A O 1
ATOM 909 N N . GLY A 1 127 ? 11.539 16.844 0.708 1 96.75 127 GLY A N 1
ATOM 910 C CA . GLY A 1 127 ? 12.57 16.844 -0.32 1 96.75 127 GLY A CA 1
ATOM 911 C C . GLY A 1 127 ? 12.648 15.531 -1.078 1 96.75 127 GLY A C 1
ATOM 912 O O . GLY A 1 127 ? 11.766 15.219 -1.879 1 96.75 127 GLY A O 1
ATOM 913 N N . GLY A 1 128 ? 13.703 14.711 -0.722 1 96.25 128 GLY A N 1
ATOM 914 C CA . GLY A 1 128 ? 13.75 13.344 -1.22 1 96.25 128 GLY A CA 1
ATOM 915 C C . GLY A 1 128 ? 12.828 12.406 -0.46 1 96.25 128 GLY A C 1
ATOM 916 O O . GLY A 1 128 ? 12.43 11.367 -0.986 1 96.25 128 GLY A O 1
ATOM 917 N N . SER A 1 129 ? 12.578 12.812 0.722 1 97.94 129 SER A N 1
ATOM 918 C CA . SER A 1 129 ? 11.656 12.148 1.63 1 97.94 129 SER A CA 1
ATOM 919 C C . SER A 1 129 ? 10.789 13.156 2.379 1 97.94 129 SER A C 1
ATOM 921 O O . SER A 1 129 ? 11.008 14.367 2.273 1 97.94 129 SER A O 1
ATOM 923 N N . VAL A 1 130 ? 9.836 12.711 3.068 1 98.75 130 VAL A N 1
ATOM 924 C CA . VAL A 1 130 ? 9.008 13.578 3.902 1 98.75 130 VAL A CA 1
ATOM 925 C C . VAL A 1 130 ? 9.711 13.836 5.234 1 98.75 130 VAL A C 1
ATOM 927 O O . VAL A 1 130 ? 9.922 12.914 6.023 1 98.75 130 VAL A O 1
ATOM 930 N N . ASN A 1 131 ? 10.07 15.039 5.414 1 98.81 131 ASN A N 1
ATOM 931 C CA . ASN A 1 131 ? 10.812 15.406 6.613 1 98.81 131 ASN A CA 1
ATOM 932 C C . ASN A 1 131 ? 9.883 15.609 7.809 1 98.81 131 ASN A C 1
ATOM 934 O O . ASN A 1 131 ? 10.289 15.391 8.953 1 98.81 131 ASN A O 1
ATOM 938 N N . ALA A 1 132 ? 8.719 16.094 7.508 1 98.81 132 ALA A N 1
ATOM 939 C CA . ALA A 1 132 ? 7.711 16.344 8.531 1 98.81 132 ALA A CA 1
ATOM 940 C C . ALA A 1 132 ? 6.305 16.312 7.945 1 98.81 132 ALA A C 1
ATOM 942 O O . ALA A 1 132 ? 6.125 16.516 6.738 1 98.81 132 ALA A O 1
ATOM 943 N N . LEU A 1 133 ? 5.289 16.047 8.797 1 98.75 133 LEU A N 1
ATOM 944 C CA . LEU A 1 133 ? 3.906 15.992 8.336 1 98.75 133 LEU A CA 1
ATOM 945 C C . LEU A 1 133 ? 2.98 16.703 9.312 1 98.75 133 LEU A C 1
ATOM 947 O O . LEU A 1 133 ? 3.004 16.438 10.516 1 98.75 133 LEU A O 1
ATOM 951 N N . GLY A 1 134 ? 2.266 17.641 8.828 1 98.56 134 GLY A N 1
ATOM 952 C CA . GLY A 1 134 ? 1.147 18.25 9.531 1 98.56 134 GLY A CA 1
ATOM 953 C C . GLY A 1 134 ? -0.199 17.906 8.922 1 98.56 134 GLY A C 1
ATOM 954 O O . GLY A 1 134 ? -0.27 17.453 7.773 1 98.56 134 GLY A O 1
ATOM 955 N N . ILE A 1 135 ? -1.258 18.062 9.719 1 98.62 135 ILE A N 1
ATOM 956 C CA . ILE A 1 135 ? -2.586 17.719 9.219 1 98.62 135 ILE A CA 1
ATOM 957 C C . ILE A 1 135 ? -3.516 18.922 9.359 1 98.62 135 ILE A C 1
ATOM 959 O O . ILE A 1 135 ? -3.273 19.812 10.188 1 98.62 135 ILE A O 1
ATOM 963 N N . TYR A 1 136 ? -4.516 18.969 8.531 1 98.12 136 TYR A N 1
ATOM 964 C CA . TYR A 1 136 ? -5.641 19.891 8.68 1 98.12 136 TYR A CA 1
ATOM 965 C C . TYR A 1 136 ? -6.848 19.172 9.281 1 98.12 136 TYR A C 1
ATOM 967 O O . TYR A 1 136 ? -7.391 18.25 8.68 1 98.12 136 TYR A O 1
ATOM 975 N N . ALA A 1 137 ? -7.277 19.609 10.469 1 97.38 137 ALA A N 1
A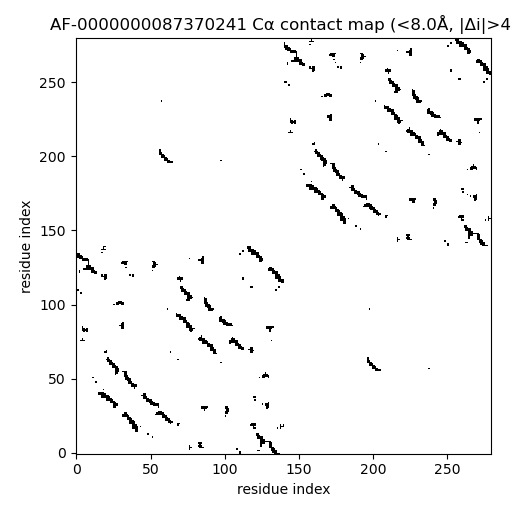TOM 976 C CA . ALA A 1 137 ? -8.523 19.125 11.062 1 97.38 137 ALA A CA 1
ATOM 977 C C . ALA A 1 137 ? -9.703 20 10.648 1 97.38 137 ALA A C 1
ATOM 979 O O . ALA A 1 137 ? -9.625 21.234 10.695 1 97.38 137 ALA A O 1
ATOM 980 N N . CYS A 1 138 ? -10.766 19.344 10.211 1 96.06 138 CYS A N 1
ATOM 981 C CA . CYS A 1 138 ? -11.953 20.062 9.766 1 96.06 138 CYS A CA 1
ATOM 982 C C . CYS A 1 138 ? -13.219 19.375 10.266 1 96.06 138 CYS A C 1
ATOM 984 O O . CYS A 1 138 ? -13.266 18.156 10.398 1 96.06 138 CYS A O 1
ATOM 986 N N . PRO A 1 139 ? -14.219 20.25 10.5 1 94.44 139 PRO A N 1
ATOM 987 C CA . PRO A 1 139 ? -15.484 19.656 10.906 1 94.44 139 PRO A CA 1
ATOM 988 C C . PRO A 1 139 ? -16.062 18.719 9.852 1 94.44 139 PRO A C 1
ATOM 990 O O . PRO A 1 139 ? -15.93 18.969 8.656 1 94.44 139 PRO A O 1
ATOM 993 N N . ILE A 1 140 ? -16.703 17.594 10.297 1 91.06 140 ILE A N 1
ATOM 994 C CA . ILE A 1 140 ? -17.375 16.672 9.391 1 91.06 140 ILE A CA 1
ATOM 995 C C . ILE A 1 140 ? -18.688 17.281 8.906 1 91.06 140 ILE A C 1
ATOM 997 O O . ILE A 1 140 ? -19.453 17.859 9.703 1 91.06 140 ILE A O 1
ATOM 1001 N N . MET B 1 1 ? 3.93 -23.469 -7.867 1 96.38 1 MET B N 1
ATOM 1002 C CA . MET B 1 1 ? 3.5 -23.891 -6.535 1 96.38 1 MET B CA 1
ATOM 1003 C C . MET B 1 1 ? 2.135 -23.297 -6.195 1 96.38 1 MET B C 1
ATOM 1005 O O . MET B 1 1 ? 1.808 -22.188 -6.625 1 96.38 1 MET B O 1
ATOM 1009 N N . GLY B 1 2 ? 1.235 -23.953 -5.344 1 95 2 GLY B N 1
ATOM 1010 C CA . GLY B 1 2 ? -0.135 -23.516 -5.117 1 95 2 GLY B CA 1
ATOM 1011 C C . GLY B 1 2 ? -1.113 -24.094 -6.125 1 95 2 GLY B C 1
ATOM 1012 O O . GLY B 1 2 ? -0.865 -25.156 -6.711 1 95 2 GLY B O 1
ATOM 1013 N N . PRO B 1 3 ? -2.033 -23.469 -6.305 1 97.75 3 PRO B N 1
ATOM 1014 C CA . PRO B 1 3 ? -2.488 -22.266 -5.605 1 97.75 3 PRO B CA 1
ATOM 1015 C C . PRO B 1 3 ? -2.965 -22.562 -4.184 1 97.75 3 PRO B C 1
ATOM 1017 O O . PRO B 1 3 ? -3.418 -23.672 -3.891 1 97.75 3 PRO B O 1
ATOM 1020 N N . TRP B 1 4 ? -2.779 -21.719 -3.352 1 98.25 4 TRP B N 1
ATOM 1021 C CA . TRP B 1 4 ? -3.338 -21.734 -2.004 1 98.25 4 TRP B CA 1
ATOM 1022 C C . TRP B 1 4 ? -4.648 -20.953 -1.948 1 98.25 4 TRP B C 1
ATOM 1024 O O . TRP B 1 4 ? -4.723 -19.812 -2.432 1 98.25 4 TRP B O 1
ATOM 1034 N N . GLY B 1 5 ? -5.664 -21.406 -1.358 1 97.94 5 GLY B N 1
ATOM 1035 C CA . GLY B 1 5 ? -6.941 -20.719 -1.239 1 97.94 5 GLY B CA 1
ATOM 1036 C C . GLY B 1 5 ? -8.125 -21.594 -1.622 1 97.94 5 GLY B C 1
ATOM 1037 O O . GLY B 1 5 ? -8.125 -22.797 -1.362 1 97.94 5 GLY B O 1
ATOM 1038 N N . GLY B 1 6 ? -9.148 -20.953 -2.1 1 97.81 6 GLY B N 1
ATOM 1039 C CA . GLY B 1 6 ? -10.383 -21.656 -2.406 1 97.81 6 GLY B CA 1
ATOM 1040 C C . GLY B 1 6 ? -10.547 -21.953 -3.885 1 97.81 6 GLY B C 1
ATOM 1041 O O . GLY B 1 6 ? -9.688 -21.594 -4.695 1 97.81 6 GLY B O 1
ATOM 1042 N N . ASP B 1 7 ? -11.672 -22.578 -4.203 1 97 7 ASP B N 1
ATOM 1043 C CA . ASP B 1 7 ? -11.93 -23 -5.574 1 97 7 ASP B CA 1
ATOM 1044 C C . ASP B 1 7 ? -12.914 -22.047 -6.266 1 97 7 ASP B C 1
ATOM 1046 O O . ASP B 1 7 ? -13.391 -22.344 -7.367 1 97 7 ASP B O 1
ATOM 1050 N N . GLY B 1 8 ? -13.141 -20.922 -5.621 1 97.31 8 GLY B N 1
ATOM 1051 C CA . GLY B 1 8 ? -14.031 -19.953 -6.238 1 97.31 8 GLY B CA 1
ATOM 1052 C C . GLY B 1 8 ? -13.375 -19.172 -7.371 1 97.31 8 GLY B C 1
ATOM 1053 O O . GLY B 1 8 ? -12.195 -19.375 -7.66 1 97.31 8 GLY B O 1
ATOM 1054 N N . GLY B 1 9 ? -14.203 -18.359 -8.078 1 97.44 9 GLY B N 1
ATOM 1055 C CA . GLY B 1 9 ? -13.703 -17.516 -9.141 1 97.44 9 GLY B CA 1
ATOM 1056 C C . GLY B 1 9 ? -13.289 -18.281 -10.383 1 97.44 9 GLY B C 1
ATOM 1057 O O . GLY B 1 9 ? -13.742 -19.406 -10.602 1 97.44 9 GLY B O 1
ATOM 1058 N N . THR B 1 10 ? -12.539 -17.609 -11.18 1 98.12 10 THR B N 1
ATOM 1059 C CA . THR B 1 10 ? -11.992 -18.156 -12.422 1 98.12 10 THR B CA 1
ATOM 1060 C C . THR B 1 10 ? -10.477 -18.297 -12.328 1 98.12 10 THR B C 1
ATOM 1062 O O . THR B 1 10 ? -9.797 -17.438 -11.758 1 98.12 10 THR B O 1
ATOM 1065 N N . SER B 1 11 ? -10 -19.375 -12.898 1 98.38 11 SER B N 1
ATOM 1066 C CA . SER B 1 11 ? -8.555 -19.547 -12.945 1 98.38 11 SER B CA 1
ATOM 1067 C C . SER B 1 11 ? -7.918 -18.672 -14.016 1 98.38 11 SER B C 1
ATOM 1069 O O . SER B 1 11 ? -8.398 -18.641 -15.156 1 98.38 11 SER B O 1
ATOM 1071 N N . PHE B 1 12 ? -6.961 -17.969 -13.703 1 98.56 12 PHE B N 1
ATOM 1072 C CA . PHE B 1 12 ? -6.188 -17.172 -14.656 1 98.56 12 PHE B CA 1
ATOM 1073 C C . PHE B 1 12 ? -4.742 -17.656 -14.703 1 98.56 12 PHE B C 1
ATOM 1075 O O . PHE B 1 12 ? -4.238 -18.219 -13.734 1 98.56 12 PHE B O 1
ATOM 1082 N N . ASP B 1 13 ? -4.113 -17.406 -15.766 1 98 13 ASP B N 1
ATOM 1083 C CA . ASP B 1 13 ? -2.736 -17.859 -15.961 1 98 13 ASP B CA 1
ATOM 1084 C C . ASP B 1 13 ? -2.023 -17 -17 1 98 13 ASP B C 1
ATOM 1086 O O . ASP B 1 13 ? -2.666 -16.25 -17.734 1 98 13 ASP B O 1
ATOM 1090 N N . ILE B 1 14 ? -0.761 -17.016 -16.953 1 97.62 14 ILE B N 1
ATOM 1091 C CA . ILE B 1 14 ? 0.024 -16.344 -18 1 97.62 14 ILE B CA 1
ATOM 1092 C C . ILE B 1 14 ? 0.402 -17.359 -19.078 1 97.62 14 ILE B C 1
ATOM 1094 O O . ILE B 1 14 ? 0.464 -18.562 -18.828 1 97.62 14 ILE B O 1
ATOM 1098 N N . THR B 1 15 ? 0.67 -16.812 -20.234 1 95.56 15 THR B N 1
ATOM 1099 C CA . THR B 1 15 ? 0.958 -17.688 -21.359 1 95.56 15 THR B CA 1
ATOM 1100 C C . THR B 1 15 ? 2.463 -17.891 -21.531 1 95.56 15 THR B C 1
ATOM 1102 O O . THR B 1 15 ? 2.916 -18.984 -21.859 1 95.56 15 THR B O 1
ATOM 1105 N N . GLU B 1 16 ? 3.172 -16.812 -21.328 1 96.69 16 GLU B N 1
ATOM 1106 C CA . GLU B 1 16 ? 4.621 -16.875 -21.469 1 96.69 16 GLU B CA 1
ATOM 1107 C C . GLU B 1 16 ? 5.297 -17.156 -20.125 1 96.69 16 GLU B C 1
ATOM 1109 O O . GLU B 1 16 ? 4.992 -16.484 -19.125 1 96.69 16 GLU B O 1
ATOM 1114 N N . LEU B 1 17 ? 6.188 -18.141 -20.141 1 96.44 17 LEU B N 1
ATOM 1115 C CA . LEU B 1 17 ? 6.906 -18.453 -18.906 1 96.44 17 LEU B CA 1
ATOM 1116 C C . LEU B 1 17 ? 7.695 -17.25 -18.422 1 96.44 17 LEU B C 1
ATOM 1118 O O . LEU B 1 17 ? 8.398 -16.594 -19.203 1 96.44 17 LEU B O 1
ATOM 1122 N N . PRO B 1 18 ? 7.609 -16.922 -17.156 1 97.81 18 PRO B N 1
ATOM 1123 C CA . PRO B 1 18 ? 8.273 -15.727 -16.641 1 97.81 18 PRO B CA 1
ATOM 1124 C C . PRO B 1 18 ? 9.734 -15.969 -16.266 1 97.81 18 PRO B C 1
ATOM 1126 O O . PRO B 1 18 ? 10.117 -17.109 -15.969 1 97.81 18 PRO B O 1
ATOM 1129 N N . ARG B 1 19 ? 10.531 -14.938 -16.25 1 96.81 19 ARG B N 1
ATOM 1130 C CA . ARG B 1 19 ? 11.898 -14.922 -15.75 1 96.81 19 ARG B CA 1
ATOM 1131 C C . ARG B 1 19 ? 11.992 -14.148 -14.438 1 96.81 19 ARG B C 1
ATOM 1133 O O . ARG B 1 19 ? 12.68 -14.578 -13.508 1 96.81 19 ARG B O 1
ATOM 1140 N N . SER B 1 20 ? 11.359 -13.008 -14.414 1 97.19 20 SER B N 1
ATOM 1141 C CA . SER B 1 20 ? 11.43 -12.172 -13.219 1 97.19 20 SER B CA 1
ATOM 1142 C C . SER B 1 20 ? 10.305 -11.148 -13.188 1 97.19 20 SER B C 1
ATOM 1144 O O . SER B 1 20 ? 9.852 -10.68 -14.242 1 97.19 20 SER B O 1
ATOM 1146 N N . LEU B 1 21 ? 9.883 -10.797 -11.969 1 98.5 21 LEU B N 1
ATOM 1147 C CA . LEU B 1 21 ? 8.875 -9.758 -11.781 1 98.5 21 LEU B CA 1
ATOM 1148 C C . LEU B 1 21 ? 9.5 -8.375 -11.906 1 98.5 21 LEU B C 1
ATOM 1150 O O . LEU B 1 21 ? 10.656 -8.172 -11.523 1 98.5 21 LEU B O 1
ATOM 1154 N N . GLN B 1 22 ? 8.734 -7.422 -12.461 1 98.56 22 GLN B N 1
ATOM 1155 C CA . GLN B 1 22 ? 9.133 -6.02 -12.477 1 98.56 22 GLN B CA 1
ATOM 1156 C C . GLN B 1 22 ? 8.25 -5.18 -11.562 1 98.56 22 GLN B C 1
ATOM 1158 O O . GLN B 1 22 ? 8.734 -4.289 -10.859 1 98.56 22 GLN B O 1
ATOM 1163 N N . THR B 1 23 ? 6.969 -5.371 -11.633 1 98.88 23 THR B N 1
ATOM 1164 C CA . THR B 1 23 ? 6.012 -4.695 -10.766 1 98.88 23 THR B CA 1
ATOM 1165 C C . THR B 1 23 ? 4.941 -5.668 -10.281 1 98.88 23 THR B C 1
ATOM 1167 O O . THR B 1 23 ? 4.617 -6.641 -10.969 1 98.88 23 THR B O 1
ATOM 1170 N N . VAL B 1 24 ? 4.434 -5.492 -9.117 1 98.94 24 VAL B N 1
ATOM 1171 C CA . VAL B 1 24 ? 3.252 -6.164 -8.586 1 98.94 24 VAL B CA 1
ATOM 1172 C C . VAL B 1 24 ? 2.262 -5.125 -8.062 1 98.94 24 VAL B C 1
ATOM 1174 O O . VAL B 1 24 ? 2.631 -4.246 -7.281 1 98.94 24 VAL B O 1
ATOM 1177 N N . THR B 1 25 ? 1.086 -5.156 -8.469 1 98.94 25 THR B N 1
ATOM 1178 C CA . THR B 1 25 ? 0.016 -4.305 -7.965 1 98.94 25 THR B CA 1
ATOM 1179 C C . THR B 1 25 ? -1.049 -5.137 -7.254 1 98.94 25 THR B C 1
ATOM 1181 O O . THR B 1 25 ? -1.578 -6.094 -7.824 1 98.94 25 THR B O 1
ATOM 1184 N N . ILE B 1 26 ? -1.324 -4.793 -6.055 1 98.94 26 ILE B N 1
ATOM 1185 C CA . ILE B 1 26 ? -2.336 -5.453 -5.238 1 98.94 26 ILE B CA 1
ATOM 1186 C C . ILE B 1 26 ? -3.447 -4.465 -4.895 1 98.94 26 ILE B C 1
ATOM 1188 O O . ILE B 1 26 ? -3.178 -3.359 -4.418 1 98.94 26 ILE B O 1
ATOM 1192 N N . ARG B 1 27 ? -4.648 -4.793 -5.199 1 98.88 27 ARG B N 1
ATOM 1193 C CA . ARG B 1 27 ? -5.793 -4.074 -4.648 1 98.88 27 ARG B CA 1
ATOM 1194 C C . ARG B 1 27 ? -6.402 -4.832 -3.473 1 98.88 27 ARG B C 1
ATOM 1196 O O . ARG B 1 27 ? -6.57 -6.051 -3.531 1 98.88 27 ARG B O 1
ATOM 1203 N N . CYS B 1 28 ? -6.652 -4.023 -2.41 1 98.69 28 CYS B N 1
ATOM 1204 C CA . CYS B 1 28 ? -7.137 -4.742 -1.235 1 98.69 28 CYS B CA 1
ATOM 1205 C C . CYS B 1 28 ? -7.938 -3.818 -0.324 1 98.69 28 CYS B C 1
ATOM 1207 O O . CYS B 1 28 ? -7.969 -2.605 -0.535 1 98.69 28 CYS B O 1
ATOM 1209 N N . GLY B 1 29 ? -8.734 -4.277 0.455 1 96 29 GLY B N 1
ATOM 1210 C CA . GLY B 1 29 ? -9.289 -3.812 1.718 1 96 29 GLY B CA 1
ATOM 1211 C C . GLY B 1 29 ? -8.992 -4.746 2.877 1 96 29 GLY B C 1
ATOM 1212 O O . GLY B 1 29 ? -7.832 -5.012 3.189 1 96 29 GLY B O 1
ATOM 1213 N N . ASP B 1 30 ? -10.102 -5.316 3.348 1 95.19 30 ASP B N 1
ATOM 1214 C CA . ASP B 1 30 ? -9.898 -6.312 4.398 1 95.19 30 ASP B CA 1
ATOM 1215 C C . ASP B 1 30 ? -9.414 -7.633 3.812 1 95.19 30 ASP B C 1
ATOM 1217 O O . ASP B 1 30 ? -8.93 -8.5 4.543 1 95.19 30 ASP B O 1
ATOM 1221 N N . VAL B 1 31 ? -9.633 -7.762 2.488 1 97.69 31 VAL B N 1
ATOM 1222 C CA . VAL B 1 31 ? -9.18 -8.945 1.76 1 97.69 31 VAL B CA 1
ATOM 1223 C C . VAL B 1 31 ? -8.406 -8.523 0.515 1 97.69 31 VAL B C 1
ATOM 1225 O O . VAL B 1 31 ? -8.359 -7.336 0.18 1 97.69 31 VAL B O 1
ATOM 1228 N N . ILE B 1 32 ? -7.789 -9.516 -0.134 1 98.75 32 ILE B N 1
ATOM 1229 C CA . ILE B 1 32 ? -7.109 -9.242 -1.395 1 98.75 32 ILE B CA 1
ATOM 1230 C C . ILE B 1 32 ? -8.117 -9.25 -2.539 1 98.75 32 ILE B C 1
ATOM 1232 O O . ILE B 1 32 ? -8.805 -10.25 -2.762 1 98.75 32 ILE B O 1
ATOM 1236 N N . ASN B 1 33 ? -8.18 -8.117 -3.217 1 98.75 33 ASN B N 1
ATOM 1237 C CA . ASN B 1 33 ? -9.227 -7.957 -4.219 1 98.75 33 ASN B CA 1
ATOM 1238 C C . ASN B 1 33 ? -8.719 -8.281 -5.621 1 98.75 33 ASN B C 1
ATOM 1240 O O . ASN B 1 33 ? -9.453 -8.828 -6.445 1 98.75 33 ASN B O 1
ATOM 1244 N N . SER B 1 34 ? -7.516 -7.914 -5.91 1 98.81 34 SER B N 1
ATOM 1245 C CA . SER B 1 34 ? -6.992 -8.242 -7.234 1 98.81 34 SER B CA 1
ATOM 1246 C C . SER B 1 34 ? -5.469 -8.219 -7.246 1 98.81 34 SER B C 1
ATOM 1248 O O . SER B 1 34 ? -4.84 -7.648 -6.355 1 98.81 34 SER B O 1
ATOM 1250 N N . VAL B 1 35 ? -4.879 -8.867 -8.227 1 98.81 35 VAL B N 1
ATOM 1251 C CA . VAL B 1 35 ? -3.436 -8.883 -8.453 1 98.81 35 VAL B CA 1
ATOM 1252 C C . VAL B 1 35 ? -3.139 -8.562 -9.922 1 98.81 35 VAL B C 1
ATOM 1254 O O . VAL B 1 35 ? -3.83 -9.055 -10.82 1 98.81 35 VAL B O 1
ATOM 1257 N N . MET B 1 36 ? -2.225 -7.746 -10.156 1 98.88 36 MET B N 1
ATOM 1258 C CA . MET B 1 36 ? -1.646 -7.406 -11.453 1 98.88 36 MET B CA 1
ATOM 1259 C C . MET B 1 36 ? -0.124 -7.367 -11.375 1 98.88 36 MET B C 1
ATOM 1261 O O . MET B 1 36 ? 0.439 -7.023 -10.328 1 98.88 36 MET B O 1
ATOM 1265 N N . PHE B 1 37 ? 0.535 -7.793 -12.438 1 98.88 37 PHE B N 1
ATOM 1266 C CA . PHE B 1 37 ? 1.99 -7.73 -12.375 1 98.88 37 PHE B CA 1
ATOM 1267 C C . PHE B 1 37 ? 2.586 -7.617 -13.773 1 98.88 37 PHE B C 1
ATOM 1269 O O . PHE B 1 37 ? 1.944 -7.988 -14.758 1 98.88 37 PHE B O 1
ATOM 1276 N N . SER B 1 38 ? 3.715 -7.082 -13.875 1 98.88 38 SER B N 1
ATOM 1277 C CA . SER B 1 38 ? 4.547 -7.141 -15.07 1 98.88 38 SER B CA 1
ATOM 1278 C C . SER B 1 38 ? 5.797 -7.984 -14.836 1 98.88 38 SER B C 1
ATOM 1280 O O . SER B 1 38 ? 6.277 -8.086 -13.703 1 98.88 38 SER B O 1
ATOM 1282 N N . TYR B 1 39 ? 6.227 -8.609 -15.883 1 98.56 39 TYR B N 1
ATOM 1283 C CA . TYR B 1 39 ? 7.363 -9.523 -15.797 1 98.56 39 TYR B CA 1
ATOM 1284 C C . TYR B 1 39 ? 8.125 -9.578 -17.109 1 98.56 39 TYR B C 1
ATOM 1286 O O . TYR B 1 39 ? 7.598 -9.172 -18.156 1 98.56 39 TYR B O 1
ATOM 1294 N N . THR B 1 40 ? 9.383 -9.969 -17.016 1 97.56 40 THR B N 1
ATOM 1295 C CA . THR B 1 40 ? 10.141 -10.32 -18.219 1 97.56 40 THR B CA 1
ATOM 1296 C C . THR B 1 40 ? 10.008 -11.812 -18.516 1 97.56 40 THR B C 1
ATOM 1298 O O . THR B 1 40 ? 10.133 -12.648 -17.625 1 97.56 40 THR B O 1
ATOM 1301 N N . ASP B 1 41 ? 9.703 -12.086 -19.781 1 97.56 41 ASP B N 1
ATOM 1302 C CA . ASP B 1 41 ? 9.609 -13.5 -20.141 1 97.56 41 ASP B CA 1
ATOM 1303 C C . ASP B 1 41 ? 10.984 -14.078 -20.453 1 97.56 41 ASP B C 1
ATOM 1305 O O . ASP B 1 41 ? 12 -13.422 -20.25 1 97.56 41 ASP B O 1
ATOM 1309 N N . GLN B 1 42 ? 11.008 -15.336 -20.875 1 95.88 42 GLN B N 1
ATOM 1310 C CA . GLN B 1 42 ? 12.266 -16.047 -21.062 1 95.88 42 GLN B CA 1
ATOM 1311 C C . GLN B 1 42 ? 13.086 -15.414 -22.188 1 95.88 42 GLN B C 1
ATOM 1313 O O . GLN B 1 42 ? 14.297 -15.617 -22.281 1 95.88 42 GLN B O 1
ATOM 1318 N N . THR B 1 43 ? 12.469 -14.602 -23.078 1 95.88 43 THR B N 1
ATOM 1319 C CA . THR B 1 43 ? 13.156 -13.961 -24.188 1 95.88 43 THR B CA 1
ATOM 1320 C C . THR B 1 43 ? 13.586 -12.547 -23.828 1 95.88 43 THR B C 1
ATOM 1322 O O . THR B 1 43 ? 14.172 -11.836 -24.641 1 95.88 43 THR B O 1
ATOM 1325 N N . GLY B 1 44 ? 13.211 -12.109 -22.625 1 94.75 44 GLY B N 1
ATOM 1326 C CA . GLY B 1 44 ? 13.594 -10.789 -22.172 1 94.75 44 GLY B CA 1
ATOM 1327 C C . GLY B 1 44 ? 12.555 -9.727 -22.469 1 94.75 44 GLY B C 1
ATOM 1328 O O . GLY B 1 44 ? 12.766 -8.547 -22.188 1 94.75 44 GLY B O 1
ATOM 1329 N N . GLN B 1 45 ? 11.469 -10.188 -23 1 97.69 45 GLN B N 1
ATOM 1330 C CA . GLN B 1 45 ? 10.406 -9.242 -23.328 1 97.69 45 GLN B CA 1
ATOM 1331 C C . GLN B 1 45 ? 9.523 -8.953 -22.125 1 97.69 45 GLN B C 1
ATOM 1333 O O . GLN B 1 45 ? 9.18 -9.867 -21.359 1 97.69 45 GLN B O 1
ATOM 1338 N N . LYS B 1 46 ? 9.133 -7.727 -21.953 1 98 46 LYS B N 1
ATOM 1339 C CA . LYS B 1 46 ? 8.227 -7.332 -20.875 1 98 46 LYS B CA 1
ATOM 1340 C C . LYS B 1 46 ? 6.793 -7.75 -21.188 1 98 46 LYS B C 1
ATOM 1342 O O . LYS B 1 46 ? 6.316 -7.566 -22.312 1 98 46 LYS B O 1
ATOM 1347 N N . LYS B 1 47 ? 6.141 -8.305 -20.203 1 98.62 47 LYS B N 1
ATOM 1348 C CA . LYS B 1 47 ? 4.734 -8.695 -20.281 1 98.62 47 LYS B CA 1
ATOM 1349 C C . LYS B 1 47 ? 3.955 -8.18 -19.078 1 98.62 47 LYS B C 1
ATOM 1351 O O . LYS B 1 47 ? 4.543 -7.887 -18.031 1 98.62 47 LYS B O 1
ATOM 1356 N N . THR B 1 48 ? 2.652 -7.965 -19.281 1 98.56 48 THR B N 1
ATOM 1357 C CA . THR B 1 48 ? 1.771 -7.582 -18.172 1 98.56 48 THR B CA 1
ATOM 1358 C C . THR B 1 48 ? 0.618 -8.578 -18.047 1 98.56 48 THR B C 1
ATOM 1360 O O . THR B 1 48 ? 0.111 -9.086 -19.047 1 98.56 48 THR B O 1
ATOM 1363 N N . ALA B 1 49 ? 0.258 -8.898 -16.844 1 98.56 49 ALA B N 1
ATOM 1364 C CA . ALA B 1 49 ? -0.863 -9.789 -16.547 1 98.56 49 ALA B CA 1
ATOM 1365 C C . ALA B 1 49 ? -1.802 -9.164 -15.516 1 98.56 49 ALA B C 1
ATOM 1367 O O . ALA B 1 49 ? -1.35 -8.562 -14.547 1 98.56 49 ALA B O 1
ATOM 1368 N N . GLY B 1 50 ? -3.111 -9.352 -15.719 1 97.94 50 GLY B N 1
ATOM 1369 C CA . GLY B 1 50 ? -4.113 -8.758 -14.844 1 97.94 50 GLY B CA 1
ATOM 1370 C C . GLY B 1 50 ? -4.559 -7.383 -15.297 1 97.94 50 GLY B C 1
ATOM 1371 O O . GLY B 1 50 ? -4.285 -6.973 -16.422 1 97.94 50 GLY B O 1
ATOM 1372 N N . PRO B 1 51 ? -5.195 -6.672 -14.328 1 98.5 51 PRO B N 1
ATOM 1373 C CA . PRO B 1 51 ? -5.625 -7.098 -12.992 1 98.5 51 PRO B CA 1
ATOM 1374 C C . PRO B 1 51 ? -6.656 -8.227 -13.031 1 98.5 51 PRO B C 1
ATOM 1376 O O . PRO B 1 51 ? -7.539 -8.227 -13.891 1 98.5 51 PRO B O 1
ATOM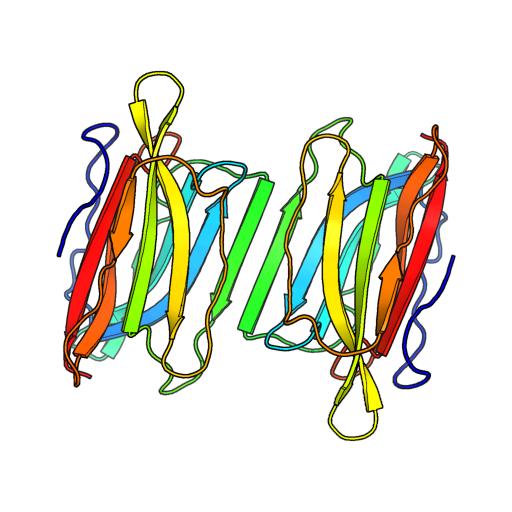 1379 N N . TRP B 1 52 ? -6.473 -9.156 -12.297 1 98.75 52 TRP B N 1
ATOM 1380 C CA . TRP B 1 52 ? -7.449 -10.219 -12.094 1 98.75 52 TRP B CA 1
ATOM 1381 C C . TRP B 1 52 ? -8.094 -10.109 -10.719 1 98.75 52 TRP B C 1
ATOM 1383 O O . TRP B 1 52 ? -7.41 -10.211 -9.695 1 98.75 52 TRP B O 1
ATOM 1393 N N . GLY B 1 53 ? -9.391 -9.891 -10.703 1 98.31 53 GLY B N 1
ATOM 1394 C CA . GLY B 1 53 ? -10.141 -9.648 -9.484 1 98.31 53 GLY B CA 1
ATOM 1395 C C . GLY B 1 53 ? -10.898 -8.336 -9.5 1 98.31 53 GLY B C 1
ATOM 1396 O O . GLY B 1 53 ? -11.211 -7.805 -10.57 1 98.31 53 GLY B O 1
ATOM 1397 N N . GLY B 1 54 ? -11.289 -7.836 -8.352 1 97.56 54 GLY B N 1
ATOM 1398 C CA . GLY B 1 54 ? -12.133 -6.656 -8.25 1 97.56 54 GLY B CA 1
ATOM 1399 C C . GLY B 1 54 ? -11.391 -5.438 -7.727 1 97.56 54 GLY B C 1
ATOM 1400 O O . GLY B 1 54 ? -10.164 -5.418 -7.703 1 97.56 54 GLY B O 1
ATOM 1401 N N . ASP B 1 55 ? -12.133 -4.43 -7.418 1 97.06 55 ASP B N 1
ATOM 1402 C CA . ASP B 1 55 ? -11.594 -3.182 -6.895 1 97.06 55 ASP B CA 1
ATOM 1403 C C . ASP B 1 55 ? -11.305 -3.291 -5.398 1 97.06 55 ASP B C 1
ATOM 1405 O O . ASP B 1 55 ? -11.727 -4.254 -4.75 1 97.06 55 ASP B O 1
ATOM 1409 N N . GLY B 1 56 ? -10.523 -2.389 -4.871 1 96.56 56 GLY B N 1
ATOM 1410 C CA . GLY B 1 56 ? -10.227 -2.25 -3.451 1 96.56 56 GLY B CA 1
ATOM 1411 C C . GLY B 1 56 ? -9.945 -0.818 -3.039 1 96.56 56 GLY B C 1
ATOM 1412 O O . GLY B 1 56 ? -9.586 0.015 -3.877 1 96.56 56 GLY B O 1
ATOM 1413 N N . ALA B 1 57 ? -10.148 -0.574 -1.807 1 97.94 57 ALA B N 1
ATOM 1414 C CA . ALA B 1 57 ? -9.961 0.773 -1.273 1 97.94 57 ALA B CA 1
ATOM 1415 C C . ALA B 1 57 ? -8.492 1.191 -1.348 1 97.94 57 ALA B C 1
ATOM 1417 O O . ALA B 1 57 ? -8.188 2.381 -1.462 1 97.94 57 ALA B O 1
ATOM 1418 N N . LEU B 1 58 ? -7.574 0.186 -1.26 1 98.75 58 LEU B N 1
ATOM 1419 C CA . LEU B 1 58 ? -6.137 0.416 -1.358 1 98.75 58 LEU B CA 1
ATOM 1420 C C . LEU B 1 58 ? -5.566 -0.229 -2.617 1 98.75 58 LEU B C 1
ATOM 1422 O O . LEU B 1 58 ? -5.836 -1.4 -2.895 1 98.75 58 LEU B O 1
ATOM 1426 N N . THR B 1 59 ? -4.922 0.538 -3.445 1 98.88 59 THR B N 1
ATOM 1427 C CA . THR B 1 59 ? -4.109 0.034 -4.547 1 98.88 59 THR B CA 1
ATOM 1428 C C . THR B 1 59 ? -2.623 0.223 -4.25 1 98.88 59 THR B C 1
ATOM 1430 O O . THR B 1 59 ? -2.145 1.354 -4.145 1 98.88 59 THR B O 1
ATOM 1433 N N . ALA B 1 60 ? -1.911 -0.871 -4.102 1 98.88 60 ALA B N 1
ATOM 1434 C CA . ALA B 1 60 ? -0.481 -0.854 -3.809 1 98.88 60 ALA B CA 1
ATOM 1435 C C . ALA B 1 60 ? 0.33 -1.366 -4.996 1 98.88 60 ALA B C 1
ATOM 1437 O O . ALA B 1 60 ? 0.136 -2.498 -5.445 1 98.88 60 ALA B O 1
ATOM 1438 N N . THR B 1 61 ? 1.166 -0.543 -5.559 1 98.94 61 THR B N 1
ATOM 1439 C CA . THR B 1 61 ? 2.062 -0.951 -6.637 1 98.94 61 THR B CA 1
ATOM 1440 C C . THR B 1 61 ? 3.508 -0.989 -6.148 1 98.94 61 THR B C 1
ATOM 1442 O O . THR B 1 61 ? 4.055 0.035 -5.738 1 98.94 61 THR B O 1
ATOM 1445 N N . ILE B 1 62 ? 4.059 -2.123 -6.223 1 98.88 62 ILE B N 1
ATOM 1446 C CA . ILE B 1 62 ? 5.465 -2.342 -5.895 1 98.88 62 ILE B CA 1
ATOM 1447 C C . ILE B 1 62 ? 6.301 -2.338 -7.172 1 98.88 62 ILE B C 1
ATOM 1449 O O . ILE B 1 62 ? 6.008 -3.074 -8.117 1 98.88 62 ILE B O 1
ATOM 1453 N N . THR B 1 63 ? 7.234 -1.513 -7.266 1 98.81 63 THR B N 1
ATOM 1454 C CA . THR B 1 63 ? 8.211 -1.526 -8.352 1 98.81 63 THR B CA 1
ATOM 1455 C C . THR B 1 63 ? 9.555 -2.057 -7.855 1 98.81 63 THR B C 1
ATOM 1457 O O . THR B 1 63 ? 10.211 -1.429 -7.02 1 98.81 63 THR B O 1
ATOM 1460 N N . LEU B 1 64 ? 9.969 -3.162 -8.414 1 98.5 64 LEU B N 1
ATOM 1461 C CA . LEU B 1 64 ? 11.219 -3.785 -7.984 1 98.5 64 LEU B CA 1
ATOM 1462 C C . LEU B 1 64 ? 12.414 -3.121 -8.664 1 98.5 64 LEU B C 1
ATOM 1464 O O . LEU B 1 64 ? 12.359 -2.791 -9.852 1 98.5 64 LEU B O 1
ATOM 1468 N N . ALA B 1 65 ? 13.438 -2.799 -7.84 1 96.69 65 ALA B N 1
ATOM 1469 C CA . ALA B 1 65 ? 14.695 -2.301 -8.406 1 96.69 65 ALA B CA 1
ATOM 1470 C C . ALA B 1 65 ? 15.305 -3.32 -9.359 1 96.69 65 ALA B C 1
ATOM 1472 O O . ALA B 1 65 ? 14.969 -4.504 -9.312 1 96.69 65 ALA B O 1
ATOM 1473 N N . PRO B 1 66 ? 16.281 -2.67 -10.117 1 92.12 66 PRO B N 1
ATOM 1474 C CA . PRO B 1 66 ? 17.016 -3.623 -10.961 1 92.12 66 PRO B CA 1
ATOM 1475 C C . PRO B 1 66 ? 17.688 -4.73 -10.156 1 92.12 66 PRO B C 1
ATOM 1477 O O . PRO B 1 66 ? 18.234 -4.473 -9.086 1 92.12 66 PRO B O 1
ATOM 1480 N N . SER B 1 67 ? 17.672 -5.93 -10.273 1 94.19 67 SER B N 1
ATOM 1481 C CA . SER B 1 67 ? 18.312 -7.09 -9.656 1 94.19 67 SER B CA 1
ATOM 1482 C C . SER B 1 67 ? 17.531 -7.555 -8.43 1 94.19 67 SER B C 1
ATOM 1484 O O . SER B 1 67 ? 17.906 -8.539 -7.781 1 94.19 67 SER B O 1
ATOM 1486 N N . GLU B 1 68 ? 16.609 -6.652 -7.926 1 97.62 68 GLU B N 1
ATOM 1487 C CA . GLU B 1 68 ? 15.734 -7.105 -6.848 1 97.62 68 GLU B CA 1
ATOM 1488 C C . GLU B 1 68 ? 14.758 -8.172 -7.34 1 97.62 68 GLU B C 1
ATOM 1490 O O . GLU B 1 68 ? 14.234 -8.07 -8.453 1 97.62 68 GLU B O 1
ATOM 1495 N N . PHE B 1 69 ? 14.523 -9.188 -6.531 1 98.12 69 PHE B N 1
ATOM 1496 C CA . PHE B 1 69 ? 13.586 -10.234 -6.918 1 98.12 69 PHE B CA 1
ATOM 1497 C C . PHE B 1 69 ? 12.805 -10.734 -5.711 1 98.12 69 PHE B C 1
ATOM 1499 O O . PHE B 1 69 ? 13.266 -10.625 -4.574 1 98.12 69 PHE B O 1
ATOM 1506 N N . ILE B 1 70 ? 11.594 -11.242 -5.902 1 98.5 70 ILE B N 1
ATOM 1507 C CA . ILE B 1 70 ? 10.758 -11.773 -4.836 1 98.5 70 ILE B CA 1
ATOM 1508 C C . ILE B 1 70 ? 11.188 -13.203 -4.504 1 98.5 70 ILE B C 1
ATOM 1510 O O . ILE B 1 70 ? 11.273 -14.055 -5.391 1 98.5 70 ILE B O 1
ATOM 1514 N N . LYS B 1 71 ? 11.406 -13.461 -3.209 1 97.62 71 LYS B N 1
ATOM 1515 C CA . LYS B 1 71 ? 11.867 -14.773 -2.762 1 97.62 71 LYS B CA 1
ATOM 1516 C C . LYS B 1 71 ? 10.734 -15.562 -2.109 1 97.62 71 LYS B C 1
ATOM 1518 O O . LYS B 1 71 ? 10.797 -16.797 -2.027 1 97.62 71 LYS B O 1
ATOM 1523 N N . GLN B 1 72 ? 9.828 -14.789 -1.62 1 98.12 72 GLN B N 1
ATOM 1524 C CA . GLN B 1 72 ? 8.789 -15.453 -0.839 1 98.12 72 GLN B CA 1
ATOM 1525 C C . GLN B 1 72 ? 7.492 -14.648 -0.847 1 98.12 72 GLN B C 1
ATOM 1527 O O . GLN B 1 72 ? 7.52 -13.422 -0.835 1 98.12 72 GLN B O 1
ATOM 1532 N N . VAL B 1 73 ? 6.367 -15.359 -0.893 1 98.38 73 VAL B N 1
ATOM 1533 C CA . VAL B 1 73 ? 5.043 -14.789 -0.651 1 98.38 73 VAL B CA 1
ATOM 1534 C C . VAL B 1 73 ? 4.402 -15.469 0.555 1 98.38 73 VAL B C 1
ATOM 1536 O O . VAL B 1 73 ? 4.34 -16.703 0.624 1 98.38 73 VAL B O 1
ATOM 1539 N N . LEU B 1 74 ? 4.047 -14.664 1.493 1 98.5 74 LEU B N 1
ATOM 1540 C CA . LEU B 1 74 ? 3.281 -15.109 2.654 1 98.5 74 LEU B CA 1
ATOM 1541 C C . LEU B 1 74 ? 1.84 -14.617 2.578 1 98.5 74 LEU B C 1
ATOM 1543 O O . LEU B 1 74 ? 1.579 -13.531 2.062 1 98.5 74 LEU B O 1
ATOM 1547 N N . GLY B 1 75 ? 0.932 -15.445 3.141 1 98.5 75 GLY B N 1
ATOM 1548 C CA . GLY B 1 75 ? -0.444 -14.969 3.139 1 98.5 75 GLY B CA 1
ATOM 1549 C C . GLY B 1 75 ? -1.369 -15.828 3.984 1 98.5 75 GLY B C 1
ATOM 1550 O O . GLY B 1 75 ? -0.924 -16.766 4.641 1 98.5 75 GLY B O 1
ATOM 1551 N N . THR B 1 76 ? -2.588 -15.367 4.027 1 98.81 76 THR B N 1
ATOM 1552 C CA . THR B 1 76 ? -3.646 -16.125 4.691 1 98.81 76 THR B CA 1
ATOM 1553 C C . THR B 1 76 ? -4.863 -16.266 3.781 1 98.81 76 THR B C 1
ATOM 1555 O O . THR B 1 76 ? -5.098 -15.422 2.914 1 98.81 76 THR B O 1
ATOM 1558 N N . THR B 1 77 ? -5.531 -17.375 3.992 1 98.56 77 THR B N 1
ATOM 1559 C CA . THR B 1 77 ? -6.812 -17.625 3.338 1 98.56 77 THR B CA 1
ATOM 1560 C C . THR B 1 77 ? -7.902 -17.891 4.367 1 98.56 77 THR B C 1
ATOM 1562 O O . THR B 1 77 ? -7.641 -18.484 5.414 1 98.56 77 THR B O 1
ATOM 1565 N N . GLY B 1 78 ? -9.078 -17.438 4.102 1 98.12 78 GLY B N 1
AT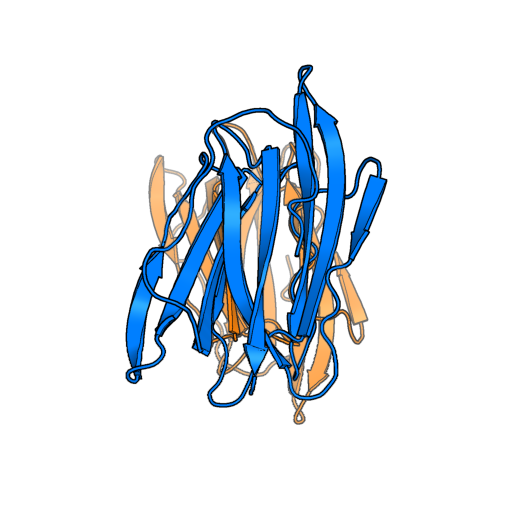OM 1566 C CA . GLY B 1 78 ? -10.172 -17.625 5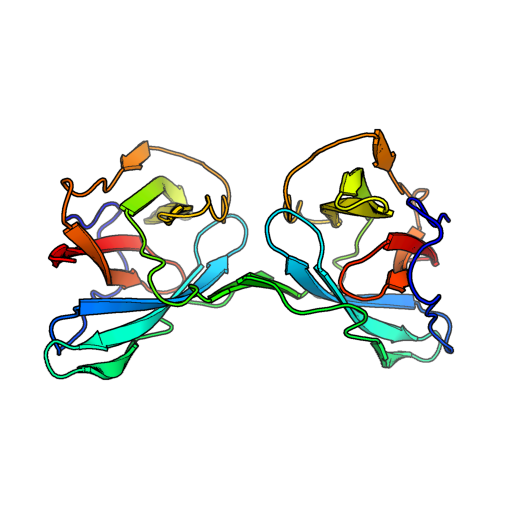.039 1 98.12 78 GLY B CA 1
ATOM 1567 C C . GLY B 1 78 ? -11.539 -17.531 4.383 1 98.12 78 GLY B C 1
ATOM 1568 O O . GLY B 1 78 ? -11.648 -17.172 3.213 1 98.12 78 GLY B O 1
ATOM 1569 N N . ALA B 1 79 ? -12.531 -17.953 5.184 1 96.62 79 ALA B N 1
ATOM 1570 C CA . ALA B 1 79 ? -13.906 -17.922 4.691 1 96.62 79 ALA B CA 1
ATOM 1571 C C . ALA B 1 79 ? -14.523 -16.531 4.859 1 96.62 79 ALA B C 1
ATOM 1573 O O . ALA B 1 79 ? -14.633 -16.031 5.98 1 96.62 79 ALA B O 1
ATOM 1574 N N . VAL B 1 80 ? -14.828 -15.922 3.754 1 93.12 80 VAL B N 1
ATOM 1575 C CA . VAL B 1 80 ? -15.523 -14.641 3.732 1 93.12 80 VAL B CA 1
ATOM 1576 C C . VAL B 1 80 ? -16.703 -14.703 2.762 1 93.12 80 VAL B C 1
ATOM 1578 O O . VAL B 1 80 ? -16.516 -15.008 1.579 1 93.12 80 VAL B O 1
ATOM 1581 N N . GLY B 1 81 ? -17.922 -14.367 3.205 1 91.56 81 GLY B N 1
ATOM 1582 C CA . GLY B 1 81 ? -19.094 -14.414 2.355 1 91.56 81 GLY B CA 1
ATOM 1583 C C . GLY B 1 81 ? -19.344 -15.781 1.755 1 91.56 81 GLY B C 1
ATOM 1584 O O . GLY B 1 81 ? -19.75 -15.891 0.594 1 91.56 81 GLY B O 1
ATOM 1585 N N . GLY B 1 82 ? -18.906 -16.797 2.438 1 92.94 82 GLY B N 1
ATOM 1586 C CA . GLY B 1 82 ? -19.188 -18.156 1.993 1 92.94 82 GLY B CA 1
ATOM 1587 C C . GLY B 1 82 ? -18.125 -18.703 1.059 1 92.94 82 GLY B C 1
ATOM 1588 O O . GLY B 1 82 ? -18.25 -19.828 0.551 1 92.94 82 GLY B O 1
ATOM 1589 N N . GLU B 1 83 ? -17.188 -17.938 0.768 1 95.75 83 GLU B N 1
ATOM 1590 C CA . GLU B 1 83 ? -16.109 -18.391 -0.103 1 95.75 83 GLU B CA 1
ATOM 1591 C C . GLU B 1 83 ? -14.75 -18.312 0.599 1 95.75 83 GLU B C 1
ATOM 1593 O O . GLU B 1 83 ? -14.539 -17.438 1.438 1 95.75 83 GLU B O 1
ATOM 1598 N N . THR B 1 84 ? -13.945 -19.219 0.302 1 97.94 84 THR B N 1
ATOM 1599 C CA . THR B 1 84 ? -12.555 -19.094 0.74 1 97.94 84 THR B CA 1
ATOM 1600 C C . THR B 1 84 ? -11.789 -18.141 -0.168 1 97.94 84 THR B C 1
ATOM 1602 O O . THR B 1 84 ? -11.75 -18.328 -1.386 1 97.94 84 THR B O 1
ATOM 1605 N N . ILE B 1 85 ? -11.25 -17.125 0.405 1 98.25 85 ILE B N 1
ATOM 1606 C CA . ILE B 1 85 ? -10.523 -16.141 -0.382 1 98.25 85 ILE B CA 1
ATOM 1607 C C . ILE B 1 85 ? -9.18 -15.828 0.285 1 98.25 85 ILE B C 1
ATOM 1609 O O . ILE B 1 85 ? -8.961 -16.188 1.442 1 98.25 85 ILE B O 1
ATOM 1613 N N . VAL B 1 86 ? -8.25 -15.258 -0.44 1 98.69 86 VAL B N 1
ATOM 1614 C CA . VAL B 1 86 ? -6.988 -14.773 0.118 1 98.69 86 VAL B CA 1
ATOM 1615 C C . VAL B 1 86 ? -7.238 -13.523 0.95 1 98.69 86 VAL B C 1
ATOM 1617 O O . VAL B 1 86 ? -7.734 -12.516 0.435 1 98.69 86 VAL B O 1
ATOM 1620 N N . THR B 1 87 ? -6.871 -13.57 2.244 1 98.75 87 THR B N 1
ATOM 1621 C CA . THR B 1 87 ? -7.238 -12.477 3.141 1 98.75 87 THR B CA 1
ATOM 1622 C C . THR B 1 87 ? -6.066 -11.531 3.352 1 98.75 87 THR B C 1
ATOM 1624 O O . THR B 1 87 ? -6.258 -10.352 3.674 1 98.75 87 THR B O 1
ATOM 1627 N N . SER B 1 88 ? -4.848 -12.078 3.096 1 98.75 88 SER B N 1
ATOM 1628 C CA . SER B 1 88 ? -3.684 -11.219 3.26 1 98.75 88 SER B CA 1
ATOM 1629 C C . SER B 1 88 ? -2.516 -11.695 2.404 1 98.75 88 SER B C 1
ATOM 1631 O O . SER B 1 88 ? -2.443 -12.867 2.041 1 98.75 88 SER B O 1
ATOM 1633 N N . LEU B 1 89 ? -1.627 -10.805 2.035 1 98.69 89 LEU B N 1
ATOM 1634 C CA . LEU B 1 89 ? -0.399 -11.102 1.306 1 98.69 89 LEU B CA 1
ATOM 1635 C C . LEU B 1 89 ? 0.768 -10.281 1.85 1 98.69 89 LEU B C 1
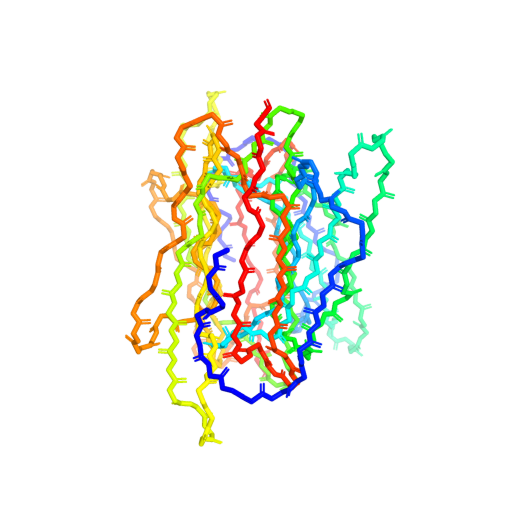ATOM 1637 O O . LEU B 1 89 ? 0.605 -9.109 2.184 1 98.69 89 LEU B O 1
ATOM 1641 N N . THR B 1 90 ? 1.9 -10.836 1.938 1 98.62 90 THR B N 1
ATOM 1642 C CA . THR B 1 90 ? 3.197 -10.219 2.174 1 98.62 90 THR B CA 1
ATOM 1643 C C . THR B 1 90 ? 4.227 -10.711 1.162 1 98.62 90 THR B C 1
ATOM 1645 O O . THR B 1 90 ? 4.355 -11.914 0.938 1 98.62 90 THR B O 1
ATOM 1648 N N . LEU B 1 91 ? 4.867 -9.812 0.501 1 98.62 91 LEU B N 1
ATOM 1649 C CA . LEU B 1 91 ? 5.906 -10.172 -0.457 1 98.62 91 LEU B CA 1
ATOM 1650 C C . LEU B 1 91 ? 7.289 -9.875 0.11 1 98.62 91 LEU B C 1
ATOM 1652 O O . LEU B 1 91 ? 7.598 -8.734 0.457 1 98.62 91 LEU B O 1
ATOM 1656 N N . VAL B 1 92 ? 8.102 -10.852 0.15 1 98.31 92 VAL B N 1
ATOM 1657 C CA . VAL B 1 92 ? 9.469 -10.711 0.625 1 98.31 92 VAL B CA 1
ATOM 1658 C C . VAL B 1 92 ? 10.43 -10.695 -0.562 1 98.31 92 VAL B C 1
ATOM 1660 O O . VAL B 1 92 ? 10.531 -11.68 -1.299 1 98.31 92 VAL B O 1
ATOM 1663 N N . SER B 1 93 ? 11.094 -9.602 -0.755 1 97.62 93 SER B N 1
ATOM 1664 C CA . SER B 1 93 ? 12.078 -9.516 -1.826 1 97.62 93 SER B CA 1
ATOM 1665 C C . SER B 1 93 ? 13.492 -9.734 -1.295 1 97.62 93 SER B C 1
ATOM 1667 O O . SER B 1 93 ? 13.672 -10.031 -0.113 1 97.62 93 SER B O 1
ATOM 1669 N N . SER B 1 94 ? 14.5 -9.695 -2.184 1 97.38 94 SER B N 1
ATOM 1670 C CA . SER B 1 94 ? 15.906 -9.781 -1.811 1 97.38 94 SER B CA 1
ATOM 1671 C C . SER B 1 94 ? 16.359 -8.539 -1.06 1 97.38 94 SER B C 1
ATOM 1673 O O . SER B 1 94 ? 17.469 -8.508 -0.511 1 97.38 94 SER B O 1
ATOM 1675 N N . VAL B 1 95 ? 15.539 -7.48 -0.975 1 96.56 95 VAL B N 1
ATOM 1676 C CA . VAL B 1 95 ? 15.945 -6.203 -0.407 1 96.56 95 VAL B CA 1
ATOM 1677 C C . VAL B 1 95 ? 15.109 -5.891 0.83 1 96.56 95 VAL B C 1
ATOM 1679 O O . VAL B 1 95 ? 15.633 -5.43 1.846 1 96.56 95 VAL B O 1
ATOM 1682 N N . THR B 1 96 ? 13.797 -6.172 0.754 1 96.69 96 THR B N 1
ATOM 1683 C CA . THR B 1 96 ? 12.898 -5.77 1.831 1 96.69 96 THR B CA 1
ATOM 1684 C C . THR B 1 96 ? 11.609 -6.594 1.803 1 96.69 96 THR B C 1
ATOM 1686 O O . THR B 1 96 ? 11.469 -7.504 0.983 1 96.69 96 THR B O 1
ATOM 1689 N N . THR B 1 97 ? 10.758 -6.375 2.756 1 97.62 97 THR B N 1
ATOM 1690 C CA . THR B 1 97 ? 9.438 -6.988 2.82 1 97.62 97 THR B CA 1
ATOM 1691 C C . THR B 1 97 ? 8.344 -5.961 2.523 1 97.62 97 THR B C 1
ATOM 1693 O O . THR B 1 97 ? 8.367 -4.855 3.068 1 97.62 97 THR B O 1
ATOM 1696 N N . TYR B 1 98 ? 7.438 -6.289 1.645 1 97.88 98 TYR B N 1
ATOM 1697 C CA . TYR B 1 98 ? 6.301 -5.441 1.308 1 97.88 98 TYR B CA 1
ATOM 1698 C C . TYR B 1 98 ? 5.016 -5.988 1.915 1 97.88 98 TYR B C 1
ATOM 1700 O O . TYR B 1 98 ? 4.676 -7.16 1.72 1 97.88 98 TYR B O 1
ATOM 1708 N N . GLY B 1 99 ? 4.188 -5.047 2.502 1 96.44 99 GLY B N 1
ATOM 1709 C CA . GLY B 1 99 ? 2.971 -5.449 3.189 1 96.44 99 GLY B CA 1
ATOM 1710 C C . GLY B 1 99 ? 3.115 -5.469 4.699 1 96.44 99 GLY B C 1
ATOM 1711 O O . GLY B 1 99 ? 4.027 -4.844 5.25 1 96.44 99 GLY B O 1
ATOM 1712 N N . PRO B 1 100 ? 2.195 -6.113 5.34 1 97.12 100 PRO B N 1
ATOM 1713 C CA . PRO B 1 100 ? 1.111 -6.926 4.785 1 97.12 100 PRO B CA 1
ATOM 1714 C C . PRO B 1 100 ? 0.027 -6.086 4.113 1 97.12 100 PRO B C 1
ATOM 1716 O O . PRO B 1 100 ? -0.162 -4.922 4.469 1 97.12 100 PRO B O 1
ATOM 1719 N N . PHE B 1 101 ? -0.504 -6.668 3.135 1 98.44 101 PHE B N 1
ATOM 1720 C CA . PHE B 1 101 ? -1.72 -6.184 2.49 1 98.44 101 PHE B CA 1
ATOM 1721 C C . PHE B 1 101 ? -2.92 -7.031 2.893 1 98.44 101 PHE B C 1
ATOM 1723 O O . PHE B 1 101 ? -2.801 -8.25 3.055 1 98.44 101 PHE B O 1
ATOM 1730 N N . GLY B 1 102 ? -4.062 -6.398 2.934 1 98 102 GLY B N 1
ATOM 1731 C CA . GLY B 1 102 ? -5.207 -7.105 3.48 1 98 102 GLY B CA 1
ATOM 1732 C C . GLY B 1 102 ? -5.156 -7.25 4.992 1 98 102 GLY B C 1
ATOM 1733 O O . GLY B 1 102 ? -4.449 -6.5 5.668 1 98 102 GLY B O 1
ATOM 1734 N N . LYS B 1 103 ? -6.02 -8.023 5.562 1 96.56 103 LYS B N 1
ATOM 1735 C CA . LYS B 1 103 ? -6.055 -8.336 6.988 1 96.56 103 LYS B CA 1
ATOM 1736 C C . LYS B 1 103 ? -5.953 -9.836 7.23 1 96.56 103 LYS B C 1
ATOM 1738 O O . LYS B 1 103 ? -6.832 -10.602 6.816 1 96.56 103 LYS B O 1
ATOM 1743 N N . ALA B 1 104 ? -4.863 -10.234 7.914 1 96.81 104 ALA B N 1
ATOM 1744 C CA . ALA B 1 104 ? -4.617 -11.656 8.148 1 96.81 104 ALA B CA 1
ATOM 1745 C C . ALA B 1 104 ? -5.797 -12.312 8.867 1 96.81 104 ALA B C 1
ATOM 1747 O O . ALA B 1 104 ? -6.254 -11.82 9.898 1 96.81 104 ALA B O 1
ATOM 1748 N N . ASN B 1 105 ? -6.32 -13.242 8.289 1 96.69 105 ASN B N 1
ATOM 1749 C CA . ASN B 1 105 ? -7.434 -14.031 8.805 1 96.69 105 ASN B CA 1
ATOM 1750 C C . ASN B 1 105 ? -7.469 -15.422 8.18 1 96.69 105 ASN B C 1
ATOM 1752 O O . ASN B 1 105 ? -7.324 -15.562 6.961 1 96.69 105 ASN B O 1
ATOM 1756 N N . GLY B 1 106 ? -7.547 -16.484 9.07 1 97.5 106 GLY B N 1
ATOM 1757 C CA . GLY B 1 106 ? -7.688 -17.844 8.57 1 97.5 106 GLY B CA 1
ATOM 1758 C C . GLY B 1 106 ? -6.379 -18.609 8.539 1 97.5 106 GLY B C 1
ATOM 1759 O O . GLY B 1 106 ? -5.59 -18.531 9.484 1 97.5 106 GLY B O 1
ATOM 1760 N N . THR B 1 107 ? -6.121 -19.438 7.469 1 97.94 107 THR B N 1
ATOM 1761 C CA . THR B 1 107 ? -5.016 -20.375 7.375 1 97.94 107 THR B CA 1
ATOM 1762 C C . THR B 1 107 ? -3.812 -19.734 6.688 1 97.94 107 THR B C 1
ATOM 1764 O O . THR B 1 107 ? -3.93 -19.234 5.566 1 97.94 107 THR B O 1
ATOM 1767 N N . PRO B 1 108 ? -2.734 -19.797 7.305 1 98.25 108 PRO B N 1
ATOM 1768 C CA . PRO B 1 108 ? -1.536 -19.219 6.68 1 98.25 108 PRO B CA 1
ATOM 1769 C C . PRO B 1 108 ? -0.96 -20.125 5.586 1 98.25 108 PRO B C 1
ATOM 1771 O O . PRO B 1 108 ? -1.172 -21.328 5.605 1 98.25 108 PRO B O 1
ATOM 1774 N N . PHE B 1 109 ? -0.32 -19.516 4.559 1 97.88 109 PHE B N 1
ATOM 1775 C CA . PHE B 1 109 ? 0.49 -20.219 3.576 1 97.88 109 PHE B CA 1
ATOM 1776 C C . PHE B 1 109 ? 1.793 -19.484 3.311 1 97.88 109 PHE B C 1
ATOM 1778 O O . PHE B 1 109 ? 1.909 -18.297 3.609 1 97.88 109 PHE B O 1
ATOM 1785 N N . SER B 1 110 ? 2.762 -20.141 2.797 1 96.88 110 SER B N 1
ATOM 1786 C CA . SER B 1 110 ? 4.066 -19.578 2.453 1 96.88 110 SER B CA 1
ATOM 1787 C C . SER B 1 110 ? 4.617 -20.219 1.18 1 96.88 110 SER B C 1
ATOM 1789 O O . SER B 1 110 ? 4.59 -21.438 1.024 1 96.88 110 SER B O 1
ATOM 1791 N N . SER B 1 111 ? 5.059 -19.406 0.287 1 92.81 111 SER B N 1
ATOM 1792 C CA . SER B 1 111 ? 5.559 -19.891 -0.997 1 92.81 111 SER B CA 1
ATOM 1793 C C . SER B 1 111 ? 7.078 -19.812 -1.062 1 92.81 111 SER B C 1
ATOM 1795 O O . SER B 1 111 ? 7.645 -19.516 -2.119 1 92.81 111 SER B O 1
ATOM 1797 N N . GLU B 1 112 ? 7.773 -20.031 -0.191 1 89.44 112 GLU B N 1
ATOM 1798 C CA . GLU B 1 112 ? 9.219 -19.891 -0.29 1 89.44 112 GLU B CA 1
ATOM 1799 C C . GLU B 1 112 ? 9.781 -20.75 -1.423 1 89.44 112 GLU B C 1
ATOM 1801 O O . GLU B 1 112 ? 9.352 -21.891 -1.619 1 89.44 112 GLU B O 1
ATOM 1806 N N . VAL B 1 113 ? 10.641 -20.141 -2.182 1 92.94 113 VAL B N 1
ATOM 1807 C CA . VAL B 1 113 ? 11.305 -20.844 -3.266 1 92.94 113 VAL B CA 1
ATOM 1808 C C . VAL B 1 113 ? 12.758 -21.141 -2.885 1 92.94 113 VAL B C 1
ATOM 1810 O O . VAL B 1 113 ? 13.359 -20.391 -2.105 1 92.94 113 VAL B O 1
ATOM 1813 N N . PRO B 1 114 ? 13.352 -22.203 -3.436 1 93.31 114 PRO B N 1
ATOM 1814 C CA . PRO B 1 114 ? 14.742 -22.547 -3.121 1 93.31 114 PRO B CA 1
ATOM 1815 C C . PRO B 1 114 ? 15.727 -21.453 -3.568 1 93.31 114 PRO B C 1
ATOM 1817 O O . PRO B 1 114 ? 15.422 -20.688 -4.48 1 93.31 114 PRO B O 1
ATOM 1820 N N . ASP B 1 115 ? 16.875 -21.484 -2.832 1 93.62 115 ASP B N 1
ATOM 1821 C CA . ASP B 1 115 ? 17.922 -20.562 -3.221 1 93.62 115 ASP B CA 1
ATOM 1822 C C . ASP B 1 115 ? 18.25 -20.688 -4.707 1 93.62 115 ASP B C 1
ATOM 1824 O O . ASP B 1 115 ? 18.281 -21.797 -5.242 1 93.62 115 ASP B O 1
ATOM 1828 N N . GLY B 1 116 ? 18.531 -19.578 -5.32 1 95.75 116 GLY B N 1
ATOM 1829 C CA . GLY B 1 116 ? 18.828 -19.578 -6.746 1 95.75 116 GLY B CA 1
ATOM 1830 C C . GLY B 1 116 ? 17.594 -19.406 -7.609 1 95.75 116 GLY B C 1
ATOM 1831 O O . GLY B 1 116 ? 17.688 -19.281 -8.836 1 95.75 116 GLY B O 1
ATOM 1832 N N . ASN B 1 117 ? 16.484 -19.391 -6.969 1 97.38 117 ASN B N 1
ATOM 1833 C CA . ASN B 1 117 ? 15.227 -19.172 -7.684 1 97.38 117 ASN B CA 1
ATOM 1834 C C . ASN B 1 117 ? 14.523 -17.906 -7.195 1 97.38 117 ASN B C 1
ATOM 1836 O O . ASN B 1 117 ? 14.867 -17.359 -6.141 1 97.38 117 ASN B O 1
ATOM 1840 N N . ASN B 1 118 ? 13.68 -17.359 -7.988 1 98.12 118 ASN B N 1
ATOM 1841 C CA . ASN B 1 118 ? 12.789 -16.266 -7.625 1 98.12 118 ASN B CA 1
ATOM 1842 C C . ASN B 1 118 ? 11.344 -16.562 -8.047 1 98.12 118 ASN B C 1
ATOM 1844 O O . ASN B 1 118 ? 11.094 -17.5 -8.789 1 98.12 118 ASN B O 1
ATOM 1848 N N . ILE B 1 119 ? 10.422 -15.828 -7.527 1 98.38 119 ILE B N 1
ATOM 1849 C CA . ILE B 1 119 ? 9.039 -15.852 -7.996 1 98.38 119 ILE B CA 1
ATOM 1850 C C . ILE B 1 119 ? 8.891 -14.922 -9.195 1 98.38 119 ILE B C 1
ATOM 1852 O O . ILE B 1 119 ? 9.094 -13.711 -9.086 1 98.38 119 ILE B O 1
ATOM 1856 N N . GLY B 1 120 ? 8.539 -15.477 -10.367 1 98.06 120 GLY B N 1
ATOM 1857 C CA . GLY B 1 120 ? 8.5 -14.703 -11.602 1 98.06 120 GLY B CA 1
ATOM 1858 C C . GLY B 1 120 ? 7.102 -14.273 -11.992 1 98.06 120 GLY B C 1
ATOM 1859 O O . GLY B 1 120 ? 6.93 -13.453 -12.898 1 98.06 120 GLY B O 1
ATOM 1860 N N . GLY B 1 121 ? 6.066 -14.836 -11.273 1 98.31 121 GLY B N 1
ATOM 1861 C CA . GLY B 1 121 ? 4.68 -14.531 -11.602 1 98.31 121 GLY B CA 1
ATOM 1862 C C . GLY B 1 121 ? 3.686 -15.289 -10.742 1 98.31 121 GLY B C 1
ATOM 1863 O O . GLY B 1 121 ? 4.078 -16.062 -9.867 1 98.31 121 GLY B O 1
ATOM 1864 N N . PHE B 1 122 ? 2.447 -15.016 -11.031 1 98.75 122 PHE B N 1
ATOM 1865 C CA . PHE B 1 122 ? 1.351 -15.594 -10.258 1 98.75 122 PHE B CA 1
ATOM 1866 C C . PHE B 1 122 ? 0.293 -16.188 -11.188 1 98.75 122 PHE B C 1
ATOM 1868 O O . PHE B 1 122 ? 0.184 -15.781 -12.352 1 98.75 122 PHE B O 1
ATOM 1875 N N . PHE B 1 123 ? -0.429 -17.094 -10.703 1 98.44 123 PHE B N 1
ATOM 1876 C CA . PHE B 1 123 ? -1.618 -17.609 -11.383 1 98.44 123 PHE B CA 1
ATOM 1877 C C . PHE B 1 123 ? -2.773 -17.766 -10.398 1 98.44 123 PHE B C 1
ATOM 1879 O O . PHE B 1 123 ? -2.941 -18.828 -9.797 1 98.44 123 PHE B O 1
ATOM 1886 N N . PRO B 1 124 ? -3.617 -16.766 -10.266 1 98.69 124 PRO B N 1
ATOM 1887 C CA . PRO B 1 124 ? -4.691 -16.734 -9.266 1 98.69 124 PRO B CA 1
ATOM 1888 C C . PRO B 1 124 ? -5.98 -17.375 -9.773 1 98.69 124 PRO B C 1
ATOM 1890 O O . PRO B 1 124 ? -6.117 -17.641 -10.969 1 98.69 124 PRO B O 1
ATOM 1893 N N . ARG B 1 125 ? -6.832 -17.703 -8.812 1 98.75 125 ARG B N 1
ATOM 1894 C CA . ARG B 1 125 ? -8.273 -17.734 -9.047 1 98.75 125 ARG B CA 1
ATOM 1895 C C . ARG B 1 125 ? -8.938 -16.469 -8.508 1 98.75 125 ARG B C 1
ATOM 1897 O O . ARG B 1 125 ? -8.641 -16.031 -7.395 1 98.75 125 ARG B O 1
ATOM 1904 N N . ALA B 1 126 ? -9.766 -15.883 -9.391 1 98.5 126 ALA B N 1
ATOM 1905 C CA . ALA B 1 126 ? -10.289 -14.602 -8.93 1 98.5 126 ALA B CA 1
ATOM 1906 C C . ALA B 1 126 ? -11.672 -14.328 -9.523 1 98.5 126 ALA B C 1
ATOM 1908 O O . ALA B 1 126 ? -11.984 -14.797 -10.617 1 98.5 126 ALA B O 1
ATOM 1909 N N . GLY B 1 127 ? -12.445 -13.625 -8.82 1 96.69 127 GLY B N 1
ATOM 1910 C CA . GLY B 1 127 ? -13.703 -13 -9.18 1 96.69 127 GLY B CA 1
ATOM 1911 C C . GLY B 1 127 ? -13.828 -11.57 -8.688 1 96.69 127 GLY B C 1
ATOM 1912 O O . GLY B 1 127 ? -13.172 -1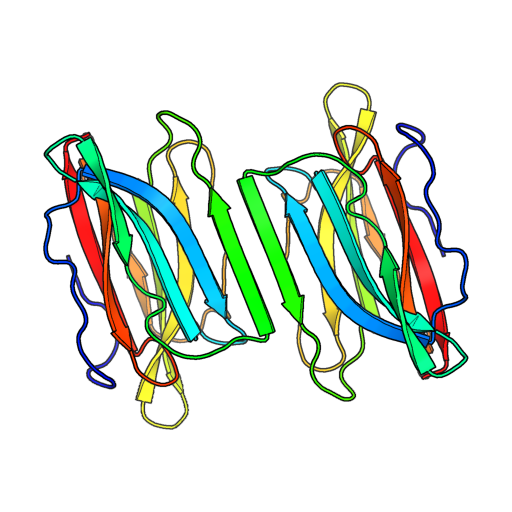0.672 -9.211 1 96.69 127 GLY B O 1
ATOM 1913 N N . GLY B 1 128 ? -14.641 -11.422 -7.578 1 96.19 128 GLY B N 1
ATOM 1914 C CA . GLY B 1 128 ? -14.656 -10.141 -6.891 1 96.19 128 GLY B CA 1
ATOM 1915 C C . GLY B 1 128 ? -13.453 -9.938 -5.98 1 96.19 128 GLY B C 1
ATOM 1916 O O . GLY B 1 128 ? -13.086 -8.805 -5.676 1 96.19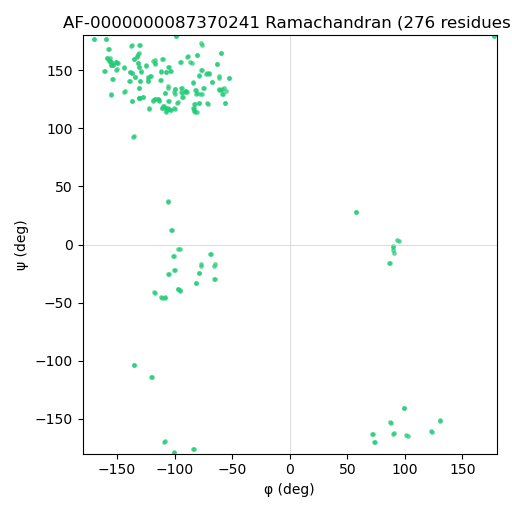 128 GLY B O 1
ATOM 1917 N N . SER B 1 129 ? -12.938 -11.039 -5.582 1 97.94 129 SER B N 1
ATOM 1918 C CA . SER B 1 129 ? -11.719 -11.125 -4.785 1 97.94 129 SER B CA 1
ATOM 1919 C C . SER B 1 129 ? -10.812 -12.25 -5.281 1 97.94 129 SER B C 1
ATOM 1921 O O . SER B 1 129 ? -11.203 -13.023 -6.156 1 97.94 129 SER B O 1
ATOM 1923 N N . VAL B 1 130 ? -9.664 -12.328 -4.797 1 98.75 130 VAL B N 1
ATOM 1924 C CA . VAL B 1 130 ? -8.75 -13.422 -5.121 1 98.75 130 VAL B CA 1
ATOM 1925 C C . VAL B 1 130 ? -9.094 -14.648 -4.281 1 98.75 130 VAL B C 1
ATOM 1927 O O . VAL B 1 130 ? -8.969 -14.617 -3.053 1 98.75 130 VAL B O 1
ATOM 1930 N N . ASN B 1 131 ? -9.523 -15.633 -4.93 1 98.81 131 ASN B N 1
ATOM 1931 C CA . ASN B 1 131 ? -9.945 -16.844 -4.234 1 98.81 131 ASN B CA 1
ATOM 1932 C C . ASN B 1 131 ? -8.758 -17.734 -3.881 1 98.81 131 ASN B C 1
ATOM 1934 O O . ASN B 1 131 ? -8.805 -18.469 -2.893 1 98.81 131 ASN B O 1
ATOM 1938 N N . ALA B 1 132 ? -7.785 -17.703 -4.742 1 98.81 132 ALA B N 1
ATOM 1939 C CA . ALA B 1 132 ? -6.578 -18.5 -4.559 1 98.81 132 ALA B CA 1
ATOM 1940 C C . ALA B 1 132 ? -5.391 -17.875 -5.293 1 98.81 132 ALA B C 1
ATOM 1942 O O . ALA B 1 132 ? -5.574 -17.109 -6.246 1 98.81 132 ALA B O 1
ATOM 1943 N N . LEU B 1 133 ? -4.16 -18.203 -4.84 1 98.75 133 LEU B N 1
ATOM 1944 C CA . LEU B 1 133 ? -2.957 -17.656 -5.457 1 98.75 133 LEU B CA 1
ATOM 1945 C C . LEU B 1 133 ? -1.893 -18.734 -5.617 1 98.75 133 LEU B C 1
ATOM 1947 O O . LEU B 1 133 ? -1.55 -19.422 -4.652 1 98.75 133 LEU B O 1
ATOM 1951 N N . GLY B 1 134 ? -1.457 -18.922 -6.793 1 98.5 134 GLY B N 1
ATOM 1952 C CA . GLY B 1 134 ? -0.271 -19.719 -7.094 1 98.5 134 GLY B CA 1
ATOM 1953 C C . GLY B 1 134 ? 0.887 -18.875 -7.602 1 98.5 134 GLY B C 1
ATOM 1954 O O . GLY B 1 134 ? 0.697 -17.734 -8.016 1 98.5 134 GLY B O 1
ATOM 1955 N N . ILE B 1 135 ? 2.086 -19.438 -7.5 1 98.56 135 ILE B N 1
ATOM 1956 C CA . ILE B 1 135 ? 3.258 -18.688 -7.93 1 98.56 135 ILE B CA 1
ATOM 1957 C C . ILE B 1 135 ? 4.039 -19.484 -8.969 1 98.56 135 ILE B C 1
ATOM 1959 O O . ILE B 1 135 ? 3.928 -20.719 -9.023 1 98.56 135 ILE B O 1
ATOM 1963 N N . TYR B 1 136 ? 4.758 -18.797 -9.805 1 98.12 136 TYR B N 1
ATOM 1964 C CA . TYR B 1 136 ? 5.758 -19.375 -10.688 1 98.12 136 TYR B CA 1
ATOM 1965 C C . TYR B 1 136 ? 7.164 -19.188 -10.125 1 98.12 136 TYR B C 1
ATOM 1967 O O . TYR B 1 136 ? 7.629 -18.062 -9.984 1 98.12 136 TYR B O 1
ATOM 1975 N N . ALA B 1 137 ? 7.848 -20.281 -9.805 1 97.31 137 ALA B N 1
ATOM 1976 C CA . ALA B 1 137 ? 9.258 -20.25 -9.422 1 97.31 137 ALA B CA 1
ATOM 1977 C C . ALA B 1 137 ? 10.164 -20.391 -10.641 1 97.31 137 ALA B C 1
ATOM 1979 O O . ALA B 1 137 ? 9.953 -21.266 -11.477 1 97.31 137 ALA B O 1
ATOM 1980 N N . CYS B 1 138 ? 11.141 -19.5 -10.727 1 96 138 CYS B N 1
ATOM 1981 C CA . CYS B 1 138 ? 12.062 -19.516 -11.859 1 96 138 CYS B CA 1
ATOM 1982 C C . CYS B 1 138 ? 13.492 -19.266 -11.398 1 96 138 CYS B C 1
ATOM 1984 O O . CYS B 1 138 ? 13.719 -18.516 -10.445 1 96 138 CYS B O 1
ATOM 1986 N N . PRO B 1 139 ? 14.391 -19.891 -12.156 1 94.31 139 PRO B N 1
ATOM 1987 C CA . PRO B 1 139 ? 15.789 -19.625 -11.805 1 94.31 139 PRO B CA 1
ATOM 1988 C C . PRO B 1 139 ? 16.156 -18.156 -11.953 1 94.31 139 PRO B C 1
ATOM 1990 O O . PRO B 1 139 ? 15.672 -17.484 -12.859 1 94.31 139 PRO B O 1
ATOM 1993 N N . ILE B 1 140 ? 17.031 -17.656 -11.055 1 90.88 140 ILE B N 1
ATOM 1994 C CA . ILE B 1 140 ? 17.547 -16.297 -11.141 1 90.88 140 ILE B CA 1
ATOM 1995 C C . ILE B 1 140 ? 18.594 -16.203 -12.258 1 90.88 140 ILE B C 1
ATOM 1997 O O . ILE B 1 140 ? 19.453 -17.078 -12.383 1 90.88 140 ILE B O 1
#

Nearest PDB structures (foldseek):
  7yww-assembly1_A  TM=9.720E-01  e=2.082E-15  Oryza sativa
  7v4z-assembly4_G  TM=9.521E-01  e=1.156E-13  Hordeum vulgare
  1c3m-assembly1_A  TM=9.144E-01  e=3.180E-12  Helianthus tuberosus
  1ouw-assembly2_C  TM=8.141E-01  e=4.996E-12  Calystegia sepium
  1ouw-assembly1_B  TM=8.176E-01  e=2.620E-11  Calystegia sepium

Solvent-accessible surface area (backbone atoms only — not comparable to full-atom values): 13479 Å² total; per-residue (Å²): 90,73,59,50,59,32,86,44,62,42,82,47,72,73,87,67,62,46,40,33,47,42,33,43,33,41,19,15,49,68,32,32,8,21,46,25,36,30,23,26,28,82,86,67,48,78,45,77,47,70,74,41,38,32,77,43,42,31,39,37,36,37,47,55,55,90,91,41,44,36,43,31,44,35,34,14,24,27,80,55,96,88,36,36,24,27,14,18,41,31,44,31,39,78,82,52,73,46,65,67,39,38,38,80,39,73,49,75,51,73,53,71,53,60,90,68,35,26,44,12,48,61,34,36,17,24,43,69,32,22,8,15,47,17,43,37,77,22,65,108,90,74,58,50,57,33,86,45,62,42,82,47,72,73,88,68,63,49,40,32,46,43,33,43,32,39,21,16,51,65,33,32,8,20,45,26,35,29,21,26,28,80,86,65,48,79,46,77,46,68,73,43,38,32,76,42,42,32,39,36,37,36,46,54,54,90,92,42,45,36,40,30,42,36,34,15,24,28,79,54,97,89,34,37,23,28,14,18,41,28,43,30,39,78,82,52,72,46,64,68,39,37,37,80,40,73,49,74,51,71,53,69,52,60,90,68,37,24,43,12,47,64,35,36,16,25,42,70,34,22,8,15,47,17,42,37,76,20,65,109

Sequence (280 aa):
MGPWGGDGGTSFDITELPRSLQTVTIRCGDVINSVMFSYTDQTGQKKTAGPWGGDGALTATITLAPSEFIKQVLGTTGAVGGETIVTSLTLVSSVTTYGPFGKANGTPFSSEVPDGNNIGGFFPRAGGSVNALGIYACPIMGPWGGDGGTSFDITELPRSLQTVTIRCGDVINSVMFSYTDQTGQKKTAGPWGGDGALTATITLAPSEFIKQVLGTTGAVGGETIVTSLTLVSSVTTYGPFGKANGTPFSSEVPDGNNIGGFFPRAGGSVNALGIYACPI

pLDDT: mean 97.42, std 1.77, range [89.44, 98.94]

Organism: Triticum turgidum subsp. durum (NCBI:txid4567)